Protein AF-A0A4S4KUJ3-F1 (afdb_monomer_lite)

InterPro domains:
  IPR012939 Glycosyl hydrolase family 92 [PF07971] (11-173)
  IPR050883 Peptide-N(4)-(N-acetyl-beta-glucosaminyl)asparagine amidase [PTHR12143] (12-176)

Secondary structure (DSSP, 8-state):
---HHHHTTTTSS--SSEETTEEPPP-SS-THHHHHHHHHHHHGGGTTTTT--HHHHHHHHHHHHHPPPSBTTTT---HHHHHHHSS--SS---TT--B-----HHHHHHHHHHHHHHHHHHHHHTT--HHHHHHHHHHHGGGGGGEEEEEEETTEEEEE-EE-TTS-EE---TTTTSTT-SS----SSSTT--SSS----

Foldseek 3Di:
DPPLCLQCVVQVAQFDDDDDNDFDFDPAFQVVLLVLLVCLQPPVVVCVVVVHDLVSSLSNLVSLLADARLECRRRRDPNQCCVLQLFQAPPDDDPVNRDHQSALRLVNSQSSLVSLVSSLSSCVSVVHDVVSVVVSVVSNCSNVLQWDQPDDDPRHGIDGFHHHPVSDTDDANPCPLHPPDPDDAPQDRDSRHPRSRHHDD

Organism: NCBI:txid98765

Structure (mmCIF, N/CA/C/O backbone):
data_AF-A0A4S4KUJ3-F1
#
_entry.id   AF-A0A4S4KUJ3-F1
#
loop_
_atom_site.group_PDB
_atom_site.id
_atom_site.type_symbol
_atom_site.label_atom_id
_atom_site.label_alt_id
_atom_site.label_comp_id
_atom_site.label_asym_id
_atom_site.label_entity_id
_atom_site.label_seq_id
_atom_site.pdbx_PDB_ins_code
_atom_site.Cartn_x
_atom_site.Cartn_y
_atom_site.Cartn_z
_atom_site.occupancy
_atom_site.B_iso_or_equiv
_atom_site.auth_seq_id
_atom_site.auth_comp_id
_atom_site.auth_asym_id
_atom_site.auth_atom_id
_atom_site.pdbx_PDB_model_num
ATOM 1 N N . MET A 1 1 ? -1.174 -9.120 26.527 1.00 35.84 1 MET A N 1
ATOM 2 C CA . MET A 1 1 ? -2.344 -8.341 26.085 1.00 35.84 1 MET A CA 1
ATOM 3 C C . MET A 1 1 ? -1.765 -7.106 25.421 1.00 35.84 1 MET A C 1
ATOM 5 O O . MET A 1 1 ? -0.964 -6.449 26.072 1.00 35.84 1 MET A O 1
ATOM 9 N N . LEU A 1 2 ? -2.006 -6.912 24.122 1.00 39.50 2 LEU A N 1
ATOM 10 C CA . LEU A 1 2 ? -1.600 -5.696 23.409 1.00 39.50 2 LEU A CA 1
ATOM 11 C C . LEU A 1 2 ? -2.289 -4.524 24.103 1.00 39.50 2 LEU A C 1
ATOM 13 O O . LEU A 1 2 ? -3.516 -4.482 24.135 1.00 39.50 2 LEU A O 1
ATOM 17 N N . ASP A 1 3 ? -1.520 -3.629 24.714 1.00 48.94 3 ASP A N 1
ATOM 18 C CA . ASP A 1 3 ? -2.095 -2.413 25.273 1.00 48.94 3 ASP A CA 1
ATOM 19 C C . ASP A 1 3 ? -2.269 -1.418 24.125 1.00 48.94 3 ASP A C 1
ATOM 21 O O . ASP A 1 3 ? -1.336 -0.723 23.714 1.00 48.94 3 ASP A O 1
ATOM 25 N N . PHE A 1 4 ? -3.478 -1.424 23.564 1.00 52.19 4 PHE A N 1
ATOM 26 C CA . PHE A 1 4 ? -3.890 -0.605 22.425 1.00 52.19 4 PHE A CA 1
ATOM 27 C C . PHE A 1 4 ? -3.552 0.882 22.630 1.00 52.19 4 PHE A C 1
ATOM 29 O O . PHE A 1 4 ? -3.106 1.557 21.699 1.00 52.19 4 PHE A O 1
ATOM 36 N N . ASN A 1 5 ? -3.677 1.360 23.873 1.00 45.88 5 ASN A N 1
ATOM 37 C CA . ASN A 1 5 ? -3.421 2.746 24.256 1.00 45.88 5 ASN A CA 1
ATOM 38 C C . ASN A 1 5 ? -1.926 3.074 24.373 1.00 45.88 5 ASN A C 1
ATOM 40 O O . ASN A 1 5 ? -1.532 4.221 24.163 1.00 45.88 5 ASN A O 1
ATOM 44 N N . ILE A 1 6 ? -1.077 2.087 24.677 1.00 47.25 6 ILE A N 1
ATOM 45 C CA . ILE A 1 6 ? 0.378 2.281 24.764 1.00 47.25 6 ILE A CA 1
ATOM 46 C C . ILE A 1 6 ? 1.037 2.157 23.385 1.00 47.25 6 ILE A C 1
ATOM 48 O O . ILE A 1 6 ? 2.012 2.856 23.111 1.00 47.25 6 ILE A O 1
ATOM 52 N N . GLU A 1 7 ? 0.546 1.284 22.504 1.00 54.03 7 GLU A N 1
ATOM 53 C CA . GLU A 1 7 ? 1.263 0.960 21.263 1.00 54.03 7 GLU A CA 1
ATOM 54 C C . GLU A 1 7 ? 0.914 1.858 20.074 1.00 54.03 7 GLU A C 1
ATOM 56 O O . GLU A 1 7 ? 1.821 2.255 19.344 1.00 54.03 7 GLU A O 1
ATOM 61 N N . ILE A 1 8 ? -0.355 2.240 19.911 1.00 57.47 8 ILE A N 1
ATOM 62 C CA . ILE A 1 8 ? -0.793 3.130 18.821 1.00 57.47 8 ILE A CA 1
ATOM 63 C C . ILE A 1 8 ? -0.698 4.597 19.258 1.00 57.47 8 ILE A C 1
ATOM 65 O O . ILE A 1 8 ? -0.338 5.461 18.463 1.00 57.47 8 ILE A O 1
ATOM 69 N N . GLY A 1 9 ? -0.930 4.884 20.544 1.00 50.56 9 GLY A N 1
ATOM 70 C CA . GLY A 1 9 ? -0.932 6.247 21.084 1.00 50.56 9 GLY A CA 1
ATOM 71 C C . GLY A 1 9 ? 0.427 6.961 21.077 1.00 50.56 9 GLY A C 1
ATOM 72 O O . GLY A 1 9 ? 0.462 8.188 21.063 1.00 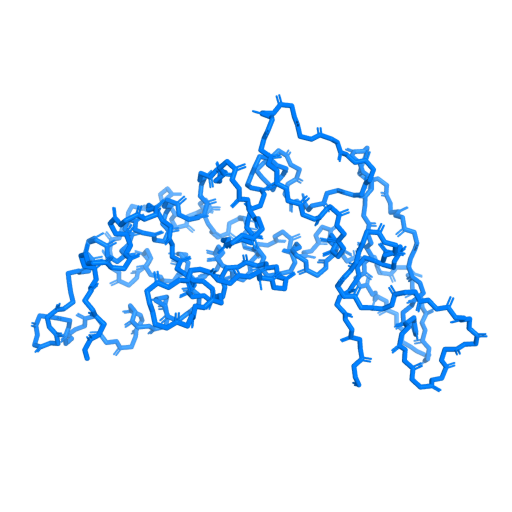50.56 9 GLY A O 1
ATOM 73 N N . ILE A 1 10 ? 1.554 6.233 21.063 1.00 52.56 10 ILE A N 1
ATOM 74 C CA . ILE A 1 10 ? 2.899 6.845 21.092 1.00 52.56 10 ILE A CA 1
ATOM 75 C C . ILE A 1 10 ? 3.357 7.299 19.697 1.00 52.56 10 ILE A C 1
ATOM 77 O O . ILE A 1 10 ? 4.028 8.323 19.578 1.00 52.56 10 ILE A O 1
ATOM 81 N N . THR A 1 11 ? 3.026 6.549 18.645 1.00 61.69 11 THR A N 1
ATOM 82 C CA . THR A 1 11 ? 3.445 6.850 17.264 1.00 61.69 11 THR A CA 1
ATOM 83 C C . THR A 1 11 ? 2.324 7.462 16.429 1.00 61.69 11 THR A C 1
ATOM 85 O O . THR A 1 11 ? 2.617 8.170 15.470 1.00 61.69 11 THR A O 1
ATOM 88 N N . GLY A 1 12 ? 1.060 7.209 16.778 1.00 76.69 12 GLY A N 1
ATOM 89 C CA . GLY A 1 12 ? -0.113 7.536 15.963 1.00 76.69 12 GLY A CA 1
ATOM 90 C C . GLY A 1 12 ? -0.335 6.579 14.786 1.00 76.69 12 GLY A C 1
ATOM 91 O O . GLY A 1 12 ? -1.183 6.848 13.942 1.00 76.69 12 GLY A O 1
ATOM 92 N N . TYR A 1 13 ? 0.429 5.482 14.705 1.00 84.00 13 TYR A N 1
ATOM 93 C CA . TYR A 1 13 ? 0.384 4.517 13.603 1.00 84.00 13 TYR A CA 1
ATOM 94 C C . TYR A 1 13 ? 0.486 3.085 14.119 1.00 84.00 13 TYR A C 1
ATOM 96 O O . TYR A 1 13 ? 1.179 2.820 15.104 1.00 84.00 13 TYR A O 1
ATOM 104 N N . ILE A 1 14 ? -0.147 2.152 13.408 1.00 89.38 14 ILE A N 1
ATOM 105 C CA . ILE A 1 14 ? -0.046 0.721 13.702 1.00 89.38 14 ILE A CA 1
ATOM 106 C C . ILE A 1 14 ? 1.412 0.263 13.502 1.00 89.38 14 ILE A C 1
ATOM 108 O O . ILE A 1 14 ? 1.993 0.541 12.448 1.00 89.38 14 ILE A O 1
ATOM 112 N N . PRO A 1 15 ? 2.020 -0.429 14.484 1.00 85.50 15 PRO A N 1
ATOM 113 C CA . PRO A 1 15 ? 3.391 -0.909 14.367 1.00 85.50 15 PRO A CA 1
ATOM 114 C C . PRO A 1 15 ? 3.525 -2.014 13.309 1.00 85.50 15 PRO A C 1
ATOM 116 O O . PRO A 1 15 ? 2.608 -2.805 13.092 1.00 85.50 15 PRO A O 1
ATOM 119 N N . GLU A 1 16 ? 4.701 -2.090 12.687 1.00 85.00 16 GLU A N 1
ATOM 120 C CA . GLU A 1 16 ? 5.096 -3.177 11.781 1.00 85.00 16 GLU A CA 1
ATOM 121 C C . GLU A 1 16 ? 6.205 -4.005 12.459 1.00 85.00 16 GLU A C 1
ATOM 123 O O . GLU A 1 16 ? 5.910 -4.922 13.223 1.00 85.00 16 GLU A O 1
ATOM 128 N N . CYS A 1 17 ? 7.475 -3.623 12.314 1.00 84.25 17 CYS A N 1
ATOM 129 C CA . CYS A 1 17 ? 8.594 -4.245 13.020 1.00 84.25 17 CYS A CA 1
ATOM 130 C C . CYS A 1 17 ? 8.863 -3.556 14.364 1.00 84.25 17 CYS A C 1
ATOM 132 O O . CYS A 1 17 ? 9.367 -2.429 14.416 1.00 84.25 17 CYS A O 1
ATOM 134 N N . ARG A 1 18 ? 8.608 -4.253 15.478 1.00 81.25 18 ARG A N 1
ATOM 135 C CA . ARG A 1 18 ? 8.905 -3.747 16.826 1.00 81.25 18 ARG A CA 1
ATOM 136 C C . ARG A 1 18 ? 9.555 -4.803 17.709 1.00 81.25 18 ARG A C 1
ATOM 138 O O . ARG A 1 18 ? 9.150 -5.960 17.715 1.00 81.25 18 ARG A O 1
ATOM 145 N N . ALA A 1 19 ? 10.537 -4.380 18.500 1.00 80.06 19 ALA A N 1
ATOM 146 C CA . ALA A 1 19 ? 11.121 -5.194 19.559 1.00 80.06 19 ALA A CA 1
ATOM 147 C C . ALA A 1 19 ? 11.085 -4.409 20.874 1.00 80.06 19 ALA A C 1
ATOM 149 O O . ALA A 1 19 ? 11.653 -3.317 20.983 1.00 80.06 19 ALA A O 1
ATOM 150 N N . ASN A 1 20 ? 10.416 -4.967 21.885 1.00 81.00 20 ASN A N 1
ATOM 151 C CA . ASN A 1 20 ? 10.097 -4.270 23.134 1.00 81.00 20 ASN A CA 1
ATOM 152 C C . ASN A 1 20 ? 9.382 -2.932 22.848 1.00 81.00 20 ASN A C 1
ATOM 154 O O . ASN A 1 20 ? 8.382 -2.886 22.137 1.00 81.00 20 ASN A O 1
ATOM 158 N N . THR A 1 21 ? 9.909 -1.826 23.377 1.00 75.75 21 THR A N 1
ATOM 159 C CA . THR A 1 21 ? 9.363 -0.476 23.201 1.00 75.75 21 THR A CA 1
ATOM 160 C C . THR A 1 21 ? 9.993 0.309 22.046 1.00 75.75 21 THR A C 1
ATOM 162 O O . THR A 1 21 ? 9.762 1.512 21.936 1.00 75.75 21 THR A O 1
ATOM 165 N N . LYS A 1 22 ? 10.801 -0.329 21.185 1.00 80.00 22 LYS A N 1
ATOM 166 C CA . LYS A 1 22 ? 11.531 0.346 20.101 1.00 80.00 22 LYS A CA 1
ATOM 167 C C . LYS A 1 22 ? 11.021 -0.067 18.727 1.00 80.00 22 LYS A C 1
ATOM 169 O O . LYS A 1 22 ? 10.951 -1.259 18.427 1.00 80.00 22 LYS A O 1
ATOM 174 N N . ALA A 1 23 ? 10.713 0.933 17.902 1.00 84.19 23 ALA A N 1
ATOM 175 C CA . ALA A 1 23 ? 10.448 0.732 16.485 1.00 84.19 23 ALA A CA 1
ATOM 176 C C . ALA A 1 23 ? 11.730 0.275 15.777 1.00 84.19 23 ALA A C 1
ATOM 178 O O . ALA A 1 23 ? 12.816 0.804 16.025 1.00 84.19 23 ALA A O 1
ATOM 179 N N . GLY A 1 24 ? 11.597 -0.759 14.955 1.00 86.00 24 GLY A N 1
ATOM 180 C CA . GLY A 1 24 ? 12.638 -1.223 14.058 1.00 86.00 24 GLY A CA 1
ATOM 181 C C . GLY A 1 24 ? 12.466 -0.624 12.670 1.00 86.00 24 GLY A C 1
ATOM 182 O O . GLY A 1 24 ? 11.460 0.002 12.345 1.00 86.00 24 GLY A O 1
ATOM 183 N N . TYR A 1 25 ? 13.462 -0.860 11.827 1.00 88.19 25 TYR A N 1
ATOM 184 C CA . TYR A 1 25 ? 13.320 -0.603 10.408 1.00 88.19 25 TYR A CA 1
ATOM 185 C C . TYR A 1 25 ? 12.424 -1.647 9.760 1.00 88.19 25 TYR A C 1
ATOM 187 O O . TYR A 1 25 ? 12.674 -2.844 9.871 1.00 88.19 25 TYR A O 1
ATOM 195 N N . VAL A 1 26 ? 11.430 -1.161 9.033 1.00 87.06 26 VAL A N 1
ATOM 196 C CA . VAL A 1 26 ? 10.432 -1.988 8.359 1.00 87.06 26 VAL A CA 1
ATOM 197 C C . VAL A 1 26 ? 10.940 -2.442 6.995 1.00 87.06 26 VAL A C 1
ATOM 199 O O . VAL A 1 26 ? 11.749 -1.754 6.345 1.00 87.06 26 VAL A O 1
ATOM 202 N N . GLN A 1 27 ? 10.464 -3.600 6.540 1.00 83.00 27 GLN A N 1
ATOM 203 C CA . GLN A 1 27 ? 10.687 -4.029 5.160 1.00 83.00 27 GLN A CA 1
ATOM 204 C C . GLN A 1 27 ? 9.881 -3.135 4.215 1.00 83.00 27 GLN A C 1
ATOM 206 O O . GLN A 1 27 ? 10.458 -2.547 3.307 1.00 83.00 27 GLN A O 1
ATOM 211 N N . GLY A 1 28 ? 8.620 -2.882 4.524 1.00 83.44 28 GLY A N 1
ATOM 212 C CA . GLY A 1 28 ? 7.765 -1.869 3.918 1.00 83.44 28 GLY A CA 1
ATOM 213 C C . GLY A 1 28 ? 6.362 -2.037 4.484 1.00 83.44 28 GLY A C 1
ATOM 214 O O . GLY A 1 28 ? 6.246 -2.402 5.650 1.00 83.44 28 GLY A O 1
ATOM 215 N N . GLY A 1 29 ? 5.328 -1.749 3.697 1.00 85.25 29 GLY A N 1
ATOM 216 C CA . GLY A 1 29 ? 3.954 -2.062 4.100 1.00 85.25 29 GLY A CA 1
ATOM 217 C C . GLY A 1 29 ? 3.483 -1.390 5.390 1.00 85.25 29 GLY A C 1
ATOM 218 O O . GLY A 1 29 ? 3.997 -0.361 5.804 1.00 85.25 29 GLY A O 1
ATOM 219 N N . SER A 1 30 ? 2.456 -1.972 6.000 1.00 90.38 30 SER A N 1
ATOM 220 C CA . SER A 1 30 ? 2.075 -1.771 7.407 1.00 90.38 30 SER A CA 1
ATOM 221 C C . SER A 1 30 ? 1.266 -2.998 7.821 1.00 90.38 30 SER A C 1
ATOM 223 O O . SER A 1 30 ? 0.046 -2.933 7.986 1.00 90.38 30 SER A O 1
ATOM 225 N N . ASP A 1 31 ? 1.927 -4.151 7.915 1.00 91.38 31 ASP A N 1
ATOM 226 C CA . ASP A 1 31 ? 1.252 -5.455 8.002 1.00 91.38 31 ASP A CA 1
ATOM 227 C C . ASP A 1 31 ? 0.617 -5.766 9.366 1.00 91.38 31 ASP A C 1
ATOM 229 O O . ASP A 1 31 ? -0.051 -6.786 9.531 1.00 91.38 31 ASP A O 1
ATOM 233 N N . GLY A 1 32 ? 0.691 -4.839 10.323 1.00 92.19 32 GLY A N 1
ATOM 234 C CA . GLY A 1 32 ? -0.230 -4.833 11.458 1.00 92.19 32 GLY A CA 1
ATOM 235 C C . GLY A 1 32 ? -1.684 -4.535 11.050 1.00 92.19 32 GLY A C 1
ATOM 236 O O . GLY A 1 32 ? -2.612 -4.964 11.736 1.00 92.19 32 GLY A O 1
ATOM 237 N N . MET A 1 33 ? -1.922 -3.854 9.918 1.00 95.12 33 MET A N 1
ATOM 238 C CA . MET A 1 33 ? -3.279 -3.519 9.458 1.00 95.12 33 MET A CA 1
ATOM 239 C C . MET A 1 33 ? -4.117 -4.768 9.120 1.00 95.12 33 MET A C 1
ATOM 241 O O . MET A 1 33 ? -5.229 -4.870 9.641 1.00 95.12 33 MET A O 1
ATOM 245 N N . PRO A 1 34 ? -3.635 -5.752 8.327 1.00 96.38 34 PRO A N 1
ATOM 246 C CA . PRO A 1 34 ? -4.344 -7.018 8.131 1.00 96.38 34 PRO A CA 1
ATOM 247 C C . PRO A 1 34 ? -4.664 -7.763 9.427 1.00 96.38 34 PRO A C 1
ATOM 249 O O . PRO A 1 34 ? -5.735 -8.354 9.518 1.00 96.38 34 PRO A O 1
ATOM 252 N N . ILE A 1 35 ? -3.795 -7.697 10.441 1.00 95.94 35 ILE A N 1
ATOM 253 C CA . ILE A 1 35 ? -4.038 -8.337 11.742 1.00 95.94 35 ILE A CA 1
ATOM 254 C C . ILE A 1 35 ? -5.218 -7.680 12.467 1.00 95.94 35 ILE A C 1
ATOM 256 O O . ILE A 1 35 ? -6.115 -8.379 12.939 1.00 95.94 35 ILE A O 1
ATOM 260 N N . LEU A 1 36 ? -5.265 -6.345 12.517 1.00 95.31 36 LEU A N 1
ATOM 261 C CA . LEU A 1 36 ? -6.394 -5.631 13.125 1.00 95.31 36 LEU A CA 1
ATOM 262 C C . LEU A 1 36 ? -7.686 -5.786 12.311 1.00 95.31 36 LEU A C 1
ATOM 264 O O . LEU A 1 36 ? -8.762 -5.929 12.890 1.00 95.31 36 LEU A O 1
ATOM 268 N N . GLY A 1 37 ? -7.591 -5.811 10.980 1.00 97.19 37 GLY A N 1
ATOM 269 C CA . GLY A 1 37 ? -8.729 -6.101 10.108 1.00 97.19 37 GLY A CA 1
ATOM 270 C C . GLY A 1 37 ? -9.295 -7.505 10.339 1.00 97.19 37 GLY A C 1
ATOM 271 O O . GLY A 1 37 ? -10.509 -7.668 10.444 1.00 97.19 37 GLY A O 1
ATOM 272 N N . ASP A 1 38 ? -8.430 -8.512 10.481 1.00 98.06 38 ASP A N 1
ATOM 273 C CA . ASP A 1 38 ? -8.834 -9.888 10.785 1.00 98.06 38 ASP A CA 1
ATOM 274 C C . ASP A 1 38 ? -9.462 -10.005 12.180 1.00 98.06 38 ASP A C 1
ATOM 276 O O . ASP A 1 38 ? -10.491 -10.666 12.341 1.00 98.06 38 ASP A O 1
ATOM 280 N N . PHE A 1 39 ? -8.903 -9.300 13.173 1.00 97.75 39 PHE A N 1
ATOM 281 C CA . PHE A 1 39 ? -9.505 -9.191 14.500 1.00 97.75 39 PHE A CA 1
ATOM 282 C C . PHE A 1 39 ? -10.920 -8.614 14.424 1.00 97.75 39 PHE A C 1
ATOM 284 O O . PHE A 1 39 ? -11.840 -9.197 14.992 1.00 97.75 39 PHE A O 1
ATOM 291 N N . ALA A 1 40 ? -11.118 -7.511 13.695 1.00 97.44 40 ALA A N 1
ATOM 292 C CA . ALA A 1 40 ? -12.437 -6.906 13.544 1.00 97.44 40 ALA A CA 1
ATOM 293 C C . ALA A 1 40 ? -13.440 -7.900 12.937 1.00 97.44 40 ALA A C 1
ATOM 295 O O . ALA A 1 40 ? -14.539 -8.051 13.456 1.00 97.44 40 ALA A O 1
ATOM 296 N N . VAL A 1 41 ? -13.051 -8.638 11.894 1.00 98.19 41 VAL A N 1
ATOM 297 C CA . VAL A 1 41 ? -13.937 -9.613 11.235 1.00 98.19 41 VAL A CA 1
ATOM 298 C C . VAL A 1 41 ? -14.293 -10.792 12.144 1.00 98.19 41 VAL A C 1
ATOM 300 O O . VAL A 1 41 ? -15.438 -11.239 12.151 1.00 98.19 41 VAL A O 1
ATOM 303 N N . LYS A 1 42 ? -13.320 -11.333 12.884 1.00 98.00 42 LYS A N 1
ATOM 304 C CA . LYS A 1 42 ? -13.489 -12.599 13.618 1.00 98.00 42 LYS A CA 1
ATOM 305 C C . LYS A 1 42 ? -13.879 -12.429 15.084 1.00 98.00 42 LYS A C 1
ATOM 307 O O . LYS A 1 42 ? -14.527 -13.313 15.634 1.00 98.00 42 LYS A O 1
ATOM 312 N N . TYR A 1 43 ? -13.471 -11.332 15.716 1.00 97.31 43 TYR A N 1
ATOM 313 C CA . TYR A 1 43 ? -13.516 -11.161 17.169 1.00 97.31 43 TYR A CA 1
ATOM 314 C C . TYR A 1 43 ? -14.192 -9.866 17.630 1.00 97.31 43 TYR A C 1
ATOM 316 O O . TYR A 1 43 ? -14.282 -9.662 18.837 1.00 97.31 43 TYR A O 1
ATOM 324 N N . ALA A 1 44 ? -14.730 -9.022 16.737 1.00 96.19 44 ALA A N 1
ATOM 325 C CA . ALA A 1 44 ? -15.444 -7.806 17.153 1.00 96.19 44 ALA A CA 1
ATOM 326 C C . ALA A 1 44 ? -16.575 -8.083 18.161 1.00 96.19 44 ALA A C 1
ATOM 328 O O . ALA A 1 44 ? -16.741 -7.326 19.112 1.00 96.19 44 ALA A O 1
ATOM 329 N N . ALA A 1 45 ? -17.292 -9.204 18.018 1.00 96.69 45 ALA A N 1
ATOM 330 C CA . ALA A 1 45 ? -18.346 -9.612 18.953 1.00 96.69 45 ALA A CA 1
ATOM 331 C C . ALA A 1 45 ? -17.836 -9.938 20.373 1.00 96.69 45 ALA A C 1
ATOM 333 O O . ALA A 1 45 ? -18.619 -9.927 21.316 1.00 96.69 45 ALA A O 1
ATOM 334 N N . HIS A 1 46 ? -16.538 -10.212 20.525 1.00 96.62 46 HIS A N 1
ATOM 335 C CA . HIS A 1 46 ? -15.872 -10.498 21.799 1.00 96.62 46 HIS A CA 1
ATOM 336 C C . HIS A 1 46 ? -14.923 -9.369 22.225 1.00 96.62 46 HIS A C 1
ATOM 338 O O . HIS A 1 46 ? -14.162 -9.526 23.177 1.00 96.62 46 HIS A O 1
ATOM 344 N N . ALA A 1 47 ? -14.919 -8.237 21.517 1.00 93.88 47 ALA A N 1
ATOM 345 C CA . ALA A 1 47 ? -13.927 -7.191 21.725 1.00 93.88 47 ALA A CA 1
ATOM 346 C C . ALA A 1 47 ? -14.005 -6.581 23.134 1.00 93.88 47 ALA A C 1
ATOM 348 O O . ALA A 1 47 ? -12.964 -6.337 23.739 1.00 93.88 47 ALA A O 1
ATOM 349 N N . GLU A 1 48 ? -15.210 -6.428 23.694 1.00 94.12 48 GLU A N 1
ATOM 350 C CA . GLU A 1 48 ? -15.410 -5.955 25.071 1.00 94.12 48 GLU A CA 1
ATOM 351 C C . GLU A 1 48 ? -14.782 -6.908 26.103 1.00 94.12 48 GLU A C 1
ATOM 353 O O . GLU A 1 48 ? -14.017 -6.470 26.960 1.00 94.12 48 GLU A O 1
ATOM 358 N N . GLU A 1 49 ? -15.020 -8.220 25.976 1.00 95.44 49 GLU A N 1
ATOM 359 C CA . GLU A 1 49 ? -14.434 -9.248 26.855 1.00 95.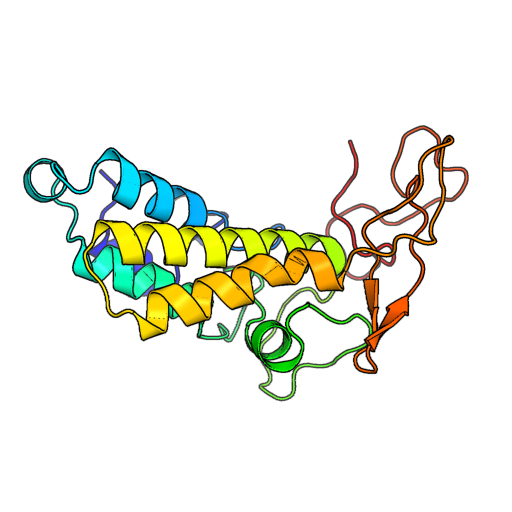44 49 GLU A CA 1
ATOM 360 C C . GLU A 1 49 ? -12.902 -9.293 26.756 1.00 95.44 49 GLU A C 1
ATOM 362 O O . GLU A 1 49 ? -12.207 -9.579 27.733 1.00 95.44 49 GLU A O 1
ATOM 367 N N . LEU A 1 50 ? -12.373 -8.999 25.567 1.00 93.44 50 LEU A N 1
ATOM 368 C CA . LEU A 1 50 ? -10.942 -8.961 25.281 1.00 93.44 50 LEU A CA 1
ATOM 369 C C . LEU A 1 50 ? -10.290 -7.616 25.637 1.00 93.44 50 LEU A C 1
ATOM 371 O O . LEU A 1 50 ? -9.071 -7.491 25.515 1.00 93.44 50 LEU A O 1
ATOM 375 N N . GLY A 1 51 ? -11.071 -6.621 26.074 1.00 92.12 51 GLY A N 1
ATOM 376 C CA . GLY A 1 51 ? -10.581 -5.282 26.398 1.00 92.12 51 GLY A CA 1
ATOM 377 C C . GLY A 1 51 ? -10.078 -4.498 25.182 1.00 92.12 51 GLY A C 1
ATOM 378 O O . GLY A 1 51 ? -9.166 -3.686 25.316 1.00 92.12 51 GLY A O 1
ATOM 379 N N . VAL A 1 52 ? -10.634 -4.756 23.994 1.00 91.62 52 VAL A N 1
ATOM 380 C CA . VAL A 1 52 ? -10.252 -4.099 22.739 1.00 91.62 52 VAL A CA 1
ATOM 381 C C . VAL A 1 52 ? -11.324 -3.081 22.333 1.00 91.62 52 VAL A C 1
ATOM 383 O O . VAL A 1 52 ? -12.392 -3.476 21.863 1.00 91.62 52 VAL A O 1
ATOM 386 N N . PRO A 1 53 ? -11.070 -1.768 22.467 1.00 92.88 53 PRO A N 1
ATOM 387 C CA . PRO A 1 53 ? -11.986 -0.746 21.971 1.00 92.88 53 PRO A CA 1
ATOM 388 C C . PRO A 1 53 ? -12.018 -0.756 20.435 1.00 92.88 53 PRO A C 1
ATOM 390 O O . PRO A 1 53 ? -11.050 -0.398 19.764 1.00 92.88 53 PRO A O 1
ATOM 393 N N . THR A 1 54 ? -13.141 -1.179 19.849 1.00 93.88 54 THR A N 1
ATOM 394 C CA . THR A 1 54 ? -13.277 -1.339 18.389 1.00 93.88 54 THR A CA 1
ATOM 395 C C . THR A 1 54 ? -13.236 -0.021 17.622 1.00 93.88 54 THR A C 1
ATOM 397 O O . THR A 1 54 ? -12.837 -0.006 16.458 1.00 93.88 54 THR A O 1
ATOM 400 N N . ASP A 1 55 ? -13.635 1.083 18.256 1.00 93.38 55 ASP A N 1
ATOM 401 C CA . ASP A 1 55 ? -13.555 2.413 17.650 1.00 93.38 55 ASP A CA 1
ATOM 402 C C . ASP A 1 55 ? -12.107 2.886 17.524 1.00 93.38 55 ASP A C 1
ATOM 404 O O . ASP A 1 55 ? -11.716 3.330 16.446 1.00 93.38 55 ASP A O 1
ATOM 408 N N . ASP A 1 56 ? -11.288 2.685 18.558 1.00 92.69 56 ASP A N 1
ATOM 409 C CA . ASP A 1 56 ? -9.858 3.006 18.514 1.00 92.69 56 ASP A CA 1
ATOM 410 C C . ASP A 1 56 ? -9.122 2.100 17.520 1.00 92.69 56 ASP A C 1
ATOM 412 O O . ASP A 1 56 ? -8.272 2.563 16.759 1.00 92.69 56 ASP A O 1
ATOM 416 N N . LEU A 1 57 ? -9.492 0.813 17.460 1.00 93.81 57 LEU A N 1
ATOM 417 C CA . LEU A 1 57 ? -8.996 -0.119 16.444 1.00 93.81 57 LEU A CA 1
ATOM 418 C C . LEU A 1 57 ? -9.276 0.385 15.033 1.00 93.81 57 LEU A C 1
ATOM 420 O O . LEU A 1 57 ? -8.377 0.397 14.186 1.00 93.81 57 LEU A O 1
ATOM 424 N N . TYR A 1 58 ? -10.514 0.799 14.770 1.00 96.06 58 TYR A N 1
ATOM 425 C CA . TYR A 1 58 ? -10.888 1.299 13.456 1.00 96.06 58 TYR A CA 1
ATOM 426 C C . TYR A 1 58 ? -10.189 2.621 13.129 1.00 96.06 58 TYR A C 1
ATOM 428 O O . TYR A 1 58 ? -9.675 2.786 12.022 1.00 96.06 58 TYR A O 1
ATOM 436 N N . GLN A 1 59 ? -10.111 3.537 14.094 1.00 94.94 59 GLN A N 1
ATOM 437 C CA . GLN A 1 59 ? -9.427 4.812 13.920 1.00 94.94 59 GLN A CA 1
ATOM 438 C C . GLN A 1 59 ? -7.940 4.606 13.602 1.00 94.94 59 GLN A C 1
ATOM 440 O O . GLN A 1 59 ? -7.426 5.206 12.662 1.00 94.94 59 GLN A O 1
ATOM 445 N N . ALA A 1 60 ? -7.272 3.671 14.280 1.00 93.56 60 ALA A N 1
ATOM 446 C CA . ALA A 1 60 ? -5.879 3.339 14.002 1.00 93.56 60 ALA A CA 1
ATOM 447 C C . ALA A 1 60 ? -5.653 2.805 12.577 1.00 93.56 60 ALA A C 1
ATOM 449 O O . ALA A 1 60 ? -4.649 3.135 11.934 1.00 93.56 60 ALA A O 1
ATOM 450 N N . LEU A 1 61 ? -6.584 1.986 12.071 1.00 95.88 61 LEU A N 1
ATOM 451 C CA . LEU A 1 61 ? -6.568 1.514 10.684 1.00 95.88 61 LEU A CA 1
ATOM 452 C C . LEU A 1 61 ? -6.688 2.688 9.707 1.00 95.88 61 LEU A C 1
ATOM 454 O O . LEU A 1 61 ? -5.892 2.787 8.772 1.00 95.88 61 LEU A O 1
ATOM 458 N N . VAL A 1 62 ? -7.647 3.586 9.941 1.00 96.19 62 VAL A N 1
ATOM 459 C CA . VAL A 1 62 ? -7.886 4.777 9.113 1.00 96.19 62 VAL A CA 1
ATOM 460 C C . VAL A 1 62 ? -6.678 5.713 9.111 1.00 96.19 62 VAL A C 1
ATOM 462 O O . VAL A 1 62 ? -6.230 6.126 8.038 1.00 96.19 62 VAL A O 1
ATOM 465 N N . ASP A 1 63 ? -6.111 6.005 10.280 1.00 93.81 63 ASP A N 1
ATOM 466 C CA . ASP A 1 63 ? -4.961 6.900 10.415 1.00 93.81 63 ASP A CA 1
ATOM 467 C C . ASP A 1 63 ? -3.730 6.333 9.712 1.00 93.81 63 ASP A C 1
ATOM 469 O O . ASP A 1 63 ? -3.071 7.038 8.943 1.00 93.81 63 ASP A O 1
ATOM 473 N N . THR A 1 64 ? -3.476 5.032 9.877 1.00 93.75 64 THR A N 1
ATOM 474 C CA . THR A 1 64 ? -2.367 4.347 9.199 1.00 93.75 64 THR A CA 1
ATOM 475 C C . THR A 1 64 ? -2.573 4.285 7.684 1.00 93.75 64 THR A C 1
ATOM 477 O O . THR A 1 64 ? -1.612 4.392 6.921 1.00 93.75 64 THR A O 1
ATOM 480 N N . ALA A 1 65 ? -3.816 4.169 7.212 1.00 95.56 65 ALA A N 1
ATOM 481 C CA . ALA A 1 65 ? -4.135 4.168 5.787 1.00 95.56 65 ALA A CA 1
ATOM 482 C C . ALA A 1 65 ? -4.101 5.568 5.148 1.00 95.56 65 ALA A C 1
ATOM 484 O O . ALA A 1 65 ? -3.962 5.679 3.927 1.00 95.56 65 ALA A O 1
ATOM 485 N N . THR A 1 66 ? -4.269 6.637 5.923 1.00 94.50 66 THR A N 1
ATOM 486 C CA . THR A 1 66 ? -4.516 7.984 5.379 1.00 94.50 66 THR A CA 1
ATOM 487 C C . THR A 1 66 ? -3.328 8.915 5.550 1.00 94.50 66 THR A C 1
ATOM 489 O O . THR A 1 66 ? -2.982 9.648 4.623 1.00 94.50 66 THR A O 1
ATOM 492 N N . ASN A 1 67 ? -2.672 8.875 6.705 1.00 92.88 67 ASN A N 1
ATOM 493 C CA . ASN A 1 67 ? -1.651 9.849 7.061 1.00 92.88 67 ASN A CA 1
ATOM 494 C C . ASN A 1 67 ? -0.265 9.351 6.650 1.00 92.88 67 ASN A C 1
ATOM 496 O O . ASN A 1 67 ? 0.064 8.182 6.840 1.00 92.88 67 ASN A O 1
ATOM 500 N N . THR A 1 68 ? 0.566 10.219 6.076 1.00 91.75 68 THR A N 1
ATOM 501 C CA . THR A 1 68 ? 1.975 9.883 5.831 1.00 91.75 68 THR A CA 1
ATOM 502 C C . THR A 1 68 ? 2.782 10.195 7.090 1.00 91.75 68 THR A C 1
ATOM 504 O O . THR A 1 68 ? 2.868 11.370 7.459 1.00 91.75 68 THR A O 1
ATOM 507 N N . PRO A 1 69 ? 3.408 9.203 7.745 1.00 90.06 69 PRO A N 1
ATOM 508 C CA . PRO A 1 69 ? 4.297 9.468 8.862 1.00 90.06 69 PRO A CA 1
ATOM 509 C C . PRO A 1 69 ? 5.533 10.252 8.389 1.00 90.06 69 PRO A C 1
ATOM 511 O O . PRO A 1 69 ? 6.064 9.967 7.311 1.00 90.06 69 PRO A O 1
ATOM 514 N N . PRO A 1 70 ? 6.056 11.193 9.203 1.00 90.75 70 PRO A N 1
ATOM 515 C CA . PRO A 1 70 ? 7.283 11.925 8.877 1.00 90.75 70 PRO A CA 1
ATOM 516 C C . PRO A 1 70 ? 8.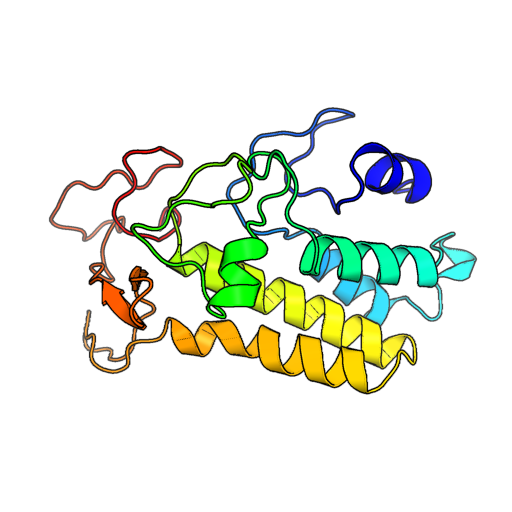483 11.006 8.630 1.00 90.75 70 PRO A C 1
ATOM 518 O O . PRO A 1 70 ? 9.348 11.319 7.816 1.00 90.75 70 PRO A O 1
ATOM 521 N N . ASN A 1 71 ? 8.519 9.864 9.322 1.00 91.00 71 ASN A N 1
ATOM 522 C CA . ASN A 1 71 ? 9.506 8.815 9.136 1.00 91.00 71 ASN A CA 1
ATOM 523 C C . ASN A 1 71 ? 8.807 7.484 8.831 1.00 91.00 71 ASN A C 1
ATOM 525 O O . ASN A 1 71 ? 8.435 6.737 9.735 1.00 91.00 71 ASN A O 1
ATOM 529 N N . TRP A 1 72 ? 8.646 7.162 7.552 1.00 91.31 72 TRP A N 1
ATOM 530 C CA . TRP A 1 72 ? 8.070 5.884 7.144 1.00 91.31 72 TRP A CA 1
ATOM 531 C C . TRP A 1 72 ? 9.105 4.746 7.098 1.00 91.31 72 TRP A C 1
ATOM 533 O O . TRP A 1 72 ? 8.732 3.626 6.758 1.00 91.31 72 TRP A O 1
ATOM 543 N N . TYR A 1 73 ? 10.364 4.958 7.523 1.00 89.94 73 TYR A N 1
ATOM 544 C CA . TYR A 1 73 ? 11.302 3.849 7.789 1.00 89.94 73 TYR A CA 1
ATOM 545 C C . TYR A 1 73 ? 10.831 2.907 8.907 1.00 89.94 73 TYR A C 1
ATOM 547 O O . TYR A 1 73 ? 11.294 1.769 8.956 1.00 89.94 73 TYR A O 1
ATOM 555 N N . GLU A 1 74 ? 9.966 3.385 9.802 1.00 87.88 74 GLU A N 1
ATOM 556 C CA . GLU A 1 74 ? 9.553 2.688 11.032 1.00 87.88 74 GLU A CA 1
ATOM 557 C C . GLU A 1 74 ? 8.077 2.257 11.023 1.00 87.88 74 GLU A C 1
ATOM 559 O O . GLU A 1 74 ? 7.638 1.509 11.890 1.00 87.88 74 GLU A O 1
ATOM 564 N N . VAL A 1 75 ? 7.316 2.722 10.030 1.00 86.56 75 VAL A N 1
ATOM 565 C CA . VAL A 1 75 ? 5.867 2.476 9.897 1.00 86.56 75 VAL A CA 1
ATOM 566 C C . VAL A 1 75 ? 5.517 1.875 8.530 1.00 86.56 75 VAL A C 1
ATOM 568 O O . VAL A 1 75 ? 4.528 1.164 8.395 1.00 86.56 75 VAL A O 1
ATOM 571 N N . GLY A 1 76 ? 6.342 2.154 7.515 1.00 86.69 76 GLY A N 1
ATOM 572 C CA . GLY A 1 76 ? 6.347 1.471 6.221 1.00 86.69 76 GLY A CA 1
ATOM 573 C C . GLY A 1 76 ? 5.433 2.055 5.145 1.00 86.69 76 GLY A C 1
ATOM 574 O O . GLY A 1 76 ? 5.526 1.632 3.987 1.00 86.69 76 GLY A O 1
ATOM 575 N N . ARG A 1 77 ? 4.631 3.085 5.461 1.00 91.88 77 ARG A N 1
ATOM 576 C CA . ARG A 1 77 ? 3.687 3.707 4.516 1.00 91.88 77 ARG A CA 1
ATOM 577 C C . ARG A 1 77 ? 4.041 5.106 4.031 1.00 91.88 77 ARG A C 1
ATOM 579 O O . ARG A 1 77 ? 4.134 6.041 4.810 1.00 91.88 77 ARG A O 1
ATOM 586 N N . GLN A 1 78 ? 4.129 5.267 2.711 1.00 94.25 78 GLN A N 1
ATOM 587 C CA . GLN A 1 78 ? 4.258 6.553 2.021 1.00 94.25 78 GLN A CA 1
ATOM 588 C C . GLN A 1 78 ? 2.908 6.970 1.406 1.00 94.25 78 GLN A C 1
ATOM 590 O O . GLN A 1 78 ? 2.713 6.927 0.186 1.00 94.25 78 GLN A O 1
ATOM 595 N N . ASN A 1 79 ? 1.941 7.329 2.255 1.00 94.75 79 ASN A N 1
ATOM 596 C CA . ASN A 1 79 ? 0.551 7.536 1.831 1.00 94.75 79 ASN A CA 1
ATOM 597 C C . ASN A 1 79 ? 0.365 8.725 0.867 1.00 94.75 79 ASN A C 1
ATOM 599 O O . ASN A 1 79 ? -0.550 8.693 0.048 1.00 94.75 79 ASN A O 1
ATOM 603 N N . THR A 1 80 ? 1.265 9.715 0.866 1.00 95.25 80 THR A N 1
ATOM 604 C CA . THR A 1 80 ? 1.239 10.861 -0.061 1.00 95.25 80 THR A CA 1
ATOM 605 C C . THR A 1 80 ? 1.277 10.377 -1.511 1.00 95.25 80 THR A C 1
ATOM 607 O O . THR A 1 80 ? 0.437 10.767 -2.320 1.00 95.25 80 THR A O 1
ATOM 610 N N . ALA A 1 81 ? 2.211 9.473 -1.829 1.00 95.75 81 ALA A N 1
ATOM 611 C CA . ALA A 1 81 ? 2.293 8.839 -3.141 1.00 95.75 81 ALA A CA 1
ATOM 612 C C . ALA A 1 81 ? 1.084 7.933 -3.401 1.00 95.75 81 ALA A C 1
ATOM 614 O O . ALA A 1 81 ? 0.442 8.029 -4.446 1.00 95.75 81 ALA A O 1
ATOM 615 N N . TRP A 1 82 ? 0.753 7.073 -2.437 1.00 96.94 82 TRP A N 1
ATOM 616 C CA . TRP A 1 82 ? -0.328 6.103 -2.588 1.00 96.94 82 TRP A CA 1
ATOM 617 C C . TRP A 1 82 ? -1.672 6.758 -2.915 1.00 96.94 82 TRP A C 1
ATOM 619 O O . TRP A 1 82 ? -2.352 6.330 -3.840 1.00 96.94 82 TRP A O 1
ATOM 629 N N . ILE A 1 83 ? -2.038 7.824 -2.207 1.00 96.44 83 ILE A N 1
ATOM 630 C CA . ILE A 1 83 ? -3.297 8.545 -2.419 1.00 96.44 83 ILE A CA 1
ATOM 631 C C . ILE A 1 83 ? -3.267 9.306 -3.750 1.00 96.44 83 ILE A C 1
ATOM 633 O O . ILE A 1 83 ? -4.267 9.332 -4.463 1.00 96.44 83 ILE A O 1
ATOM 637 N N . MET A 1 84 ? -2.120 9.886 -4.117 1.00 96.31 84 MET A N 1
ATOM 638 C CA . MET A 1 84 ? -1.977 10.662 -5.352 1.00 96.31 84 MET A CA 1
ATOM 639 C C . MET A 1 84 ? -2.056 9.795 -6.616 1.00 96.31 84 MET A C 1
ATOM 641 O O . MET A 1 84 ? -2.710 10.176 -7.585 1.00 96.31 84 MET A O 1
ATOM 645 N N . PHE A 1 85 ? -1.404 8.630 -6.621 1.00 97.56 85 PHE A N 1
ATOM 646 C CA . PHE A 1 85 ? -1.259 7.801 -7.824 1.00 97.56 85 PHE A CA 1
ATOM 647 C C . PHE A 1 85 ? -2.119 6.522 -7.785 1.00 97.56 85 PHE A C 1
ATOM 649 O O . PHE A 1 85 ? -2.493 5.962 -8.825 1.00 97.56 85 PHE A O 1
ATOM 656 N N . GLY A 1 86 ? -2.483 6.049 -6.591 1.00 97.50 86 GLY A N 1
ATOM 657 C CA . GLY A 1 86 ? -3.063 4.724 -6.330 1.00 97.50 86 GLY A CA 1
ATOM 658 C C . GLY A 1 86 ? -2.068 3.569 -6.471 1.00 97.50 86 GLY A C 1
ATOM 659 O O . GLY A 1 86 ? -2.487 2.425 -6.603 1.00 97.50 86 GLY A O 1
ATOM 660 N N . TYR A 1 87 ? -0.779 3.889 -6.535 1.00 97.44 87 TYR A N 1
ATOM 661 C CA . TYR A 1 87 ? 0.372 2.991 -6.491 1.00 97.44 87 TYR A CA 1
ATOM 662 C C . TYR A 1 87 ? 1.573 3.790 -5.980 1.00 97.44 87 TYR A C 1
ATOM 664 O O . TYR A 1 87 ? 1.510 5.015 -5.876 1.00 97.44 87 TYR A O 1
ATOM 672 N N . ILE A 1 88 ? 2.664 3.112 -5.649 1.00 96.94 88 ILE A N 1
ATOM 673 C CA . ILE A 1 88 ? 3.930 3.759 -5.314 1.00 96.94 88 ILE A CA 1
ATOM 674 C C . ILE A 1 88 ? 4.748 3.886 -6.596 1.00 96.94 88 ILE A C 1
ATOM 676 O O . ILE A 1 88 ? 5.093 2.866 -7.196 1.00 96.94 88 ILE A O 1
ATOM 680 N N . PRO A 1 89 ? 5.015 5.110 -7.076 1.00 96.62 89 PRO A N 1
ATOM 681 C CA . PRO A 1 89 ? 5.806 5.303 -8.274 1.00 96.62 89 PRO A CA 1
ATOM 682 C C . PRO A 1 89 ? 7.304 5.187 -7.975 1.00 96.62 89 PRO A C 1
ATOM 684 O O . PRO A 1 89 ? 7.785 5.623 -6.929 1.00 96.62 89 PRO A O 1
ATOM 687 N N . THR A 1 90 ? 8.052 4.670 -8.944 1.00 95.00 90 THR A N 1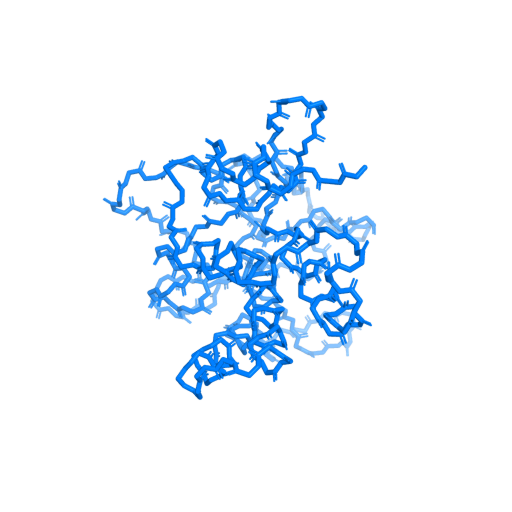
ATOM 688 C CA . THR A 1 90 ? 9.509 4.797 -8.991 1.00 95.00 90 THR A CA 1
ATOM 689 C C . THR A 1 90 ? 9.909 6.169 -9.535 1.00 95.00 90 THR A C 1
ATOM 691 O O . THR A 1 90 ? 9.135 6.799 -10.255 1.00 95.00 90 THR A O 1
ATOM 694 N N . ALA A 1 91 ? 11.115 6.641 -9.212 1.00 93.19 91 ALA A N 1
ATOM 695 C CA . ALA A 1 91 ? 11.627 7.957 -9.618 1.00 93.19 91 ALA A CA 1
ATOM 696 C C . ALA A 1 91 ? 10.720 9.143 -9.214 1.00 93.19 91 ALA A C 1
ATOM 698 O O . ALA A 1 91 ? 10.555 10.110 -9.961 1.00 93.19 91 ALA A O 1
ATOM 699 N N . TRP A 1 92 ? 10.137 9.074 -8.015 1.00 93.75 92 TRP A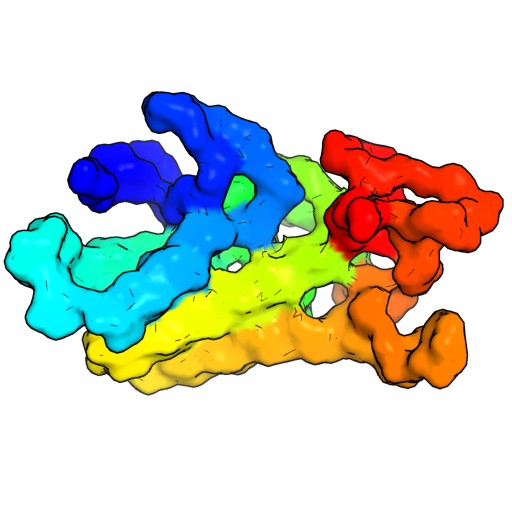 N 1
ATOM 700 C CA . TRP A 1 92 ? 9.342 10.147 -7.422 1.00 93.75 92 TRP A CA 1
ATOM 701 C C . TRP A 1 92 ? 9.943 10.619 -6.100 1.00 93.75 92 TRP A C 1
ATOM 703 O O . TRP A 1 92 ? 10.465 9.817 -5.326 1.00 93.75 92 TRP A O 1
ATOM 713 N N . VAL A 1 93 ? 9.838 11.920 -5.834 1.00 90.62 93 VAL A N 1
ATOM 714 C CA . VAL A 1 93 ? 10.314 12.551 -4.599 1.00 90.62 93 VAL A CA 1
ATOM 715 C C . VAL A 1 93 ? 9.121 13.135 -3.861 1.00 90.62 93 VAL A C 1
ATOM 717 O O . VAL A 1 93 ? 8.330 13.874 -4.446 1.00 90.62 93 VAL A O 1
ATOM 720 N N . ASP A 1 94 ? 9.012 12.805 -2.577 1.00 89.06 94 ASP A N 1
ATOM 721 C CA . ASP A 1 94 ? 7.916 13.267 -1.735 1.00 89.06 94 ASP A CA 1
ATOM 722 C C . ASP A 1 94 ? 8.047 14.766 -1.426 1.00 89.06 94 ASP A C 1
ATOM 724 O O . ASP A 1 94 ? 9.031 15.172 -0.799 1.00 89.06 94 ASP A O 1
ATOM 728 N N . PRO A 1 95 ? 7.076 15.610 -1.825 1.00 90.50 95 PRO A N 1
ATOM 729 C CA . PRO A 1 95 ? 7.138 17.042 -1.563 1.00 90.50 95 PRO A CA 1
ATOM 730 C C . PRO A 1 95 ? 6.868 17.396 -0.093 1.00 90.50 95 PRO A C 1
ATOM 732 O O . PRO A 1 95 ? 7.104 18.536 0.299 1.00 90.50 95 PRO A O 1
ATOM 735 N N . SER A 1 96 ? 6.375 16.458 0.727 1.00 87.12 96 SER A N 1
ATOM 736 C CA . SER A 1 96 ? 6.071 16.702 2.146 1.00 87.12 96 SER A CA 1
ATOM 737 C C . SER A 1 96 ? 7.308 16.746 3.051 1.00 87.12 96 SER A C 1
ATOM 739 O O . SER A 1 96 ? 7.215 17.199 4.189 1.00 87.12 96 SER A O 1
ATOM 741 N N . GLY A 1 97 ? 8.459 16.263 2.570 1.00 86.44 97 GLY A N 1
ATOM 742 C CA . GLY A 1 97 ? 9.664 16.081 3.385 1.00 86.44 97 GLY A CA 1
ATOM 743 C C . GLY A 1 97 ? 9.657 14.817 4.255 1.00 86.44 97 GLY A C 1
ATOM 744 O O . GLY A 1 97 ? 10.600 14.605 5.018 1.00 86.44 97 GLY A O 1
ATOM 745 N N . ALA A 1 98 ? 8.636 13.958 4.139 1.00 91.88 98 ALA A N 1
ATOM 746 C CA . ALA A 1 98 ? 8.625 12.651 4.789 1.00 91.88 98 ALA A CA 1
ATOM 747 C C . ALA A 1 98 ? 9.788 11.773 4.296 1.00 91.88 98 ALA A C 1
ATOM 749 O O . ALA A 1 98 ? 10.090 11.711 3.103 1.00 91.88 98 ALA A O 1
ATOM 750 N N . THR A 1 99 ? 10.436 11.071 5.222 1.00 91.75 99 THR A N 1
ATOM 751 C CA . THR A 1 99 ? 11.664 10.315 4.959 1.00 91.75 99 THR A CA 1
ATOM 752 C C . THR A 1 99 ? 11.420 8.808 5.055 1.00 91.75 99 THR A C 1
ATOM 754 O O . THR A 1 99 ? 10.745 8.331 5.964 1.00 91.75 99 THR A O 1
ATOM 757 N N . GLY A 1 100 ? 12.009 8.051 4.130 1.00 90.88 100 GLY A N 1
ATOM 758 C CA . GLY A 1 100 ? 12.033 6.589 4.136 1.00 90.88 100 GLY A CA 1
ATOM 759 C C . GLY A 1 100 ? 12.916 6.026 3.028 1.00 90.88 100 GLY A C 1
ATOM 760 O O . GLY A 1 100 ? 13.687 6.774 2.425 1.00 90.88 100 GLY A O 1
ATOM 761 N N . LEU A 1 101 ? 12.819 4.718 2.771 1.00 90.19 101 LEU A N 1
ATOM 762 C CA . LEU A 1 101 ? 13.604 4.020 1.746 1.00 90.19 101 LEU A CA 1
ATOM 763 C C . LEU A 1 101 ? 12.824 3.880 0.425 1.00 90.19 101 LEU A C 1
ATOM 765 O O . LEU A 1 101 ? 11.978 2.984 0.338 1.00 90.19 101 LEU A O 1
ATOM 769 N N . PRO A 1 102 ? 13.058 4.723 -0.602 1.00 89.44 102 PRO A N 1
ATOM 770 C CA . PRO A 1 102 ? 12.246 4.773 -1.822 1.00 89.44 102 PRO A CA 1
ATOM 771 C C . PRO A 1 102 ? 12.596 3.644 -2.803 1.00 89.44 102 PRO A C 1
ATOM 773 O O . PRO A 1 102 ? 12.986 3.890 -3.936 1.00 89.44 102 PRO A O 1
ATOM 776 N N . THR A 1 103 ? 12.456 2.397 -2.363 1.00 91.06 103 THR A N 1
ATOM 777 C CA . THR A 1 103 ? 12.672 1.188 -3.169 1.00 91.06 103 THR A CA 1
ATOM 778 C C . THR A 1 103 ? 11.472 0.259 -3.047 1.00 91.06 103 THR A C 1
ATOM 780 O O . THR A 1 103 ? 10.554 0.530 -2.269 1.00 91.06 103 THR A O 1
ATOM 783 N N . ARG A 1 104 ? 11.449 -0.848 -3.793 1.00 92.81 104 ARG A N 1
ATOM 784 C CA . ARG A 1 104 ? 10.444 -1.914 -3.612 1.00 92.81 104 ARG A CA 1
ATOM 785 C C . ARG A 1 104 ? 9.011 -1.430 -3.862 1.00 92.81 104 ARG A C 1
ATOM 787 O O . ARG A 1 104 ? 8.068 -1.794 -3.170 1.00 92.81 104 ARG A O 1
ATOM 794 N N . GLU A 1 105 ? 8.868 -0.521 -4.818 1.00 94.06 105 GLU A N 1
ATOM 795 C CA . GLU A 1 105 ? 7.656 0.247 -5.082 1.00 94.06 105 GLU A CA 1
ATOM 796 C C . GLU A 1 105 ? 6.481 -0.634 -5.519 1.00 94.06 105 GLU A C 1
ATOM 798 O O . GLU A 1 105 ? 5.349 -0.418 -5.079 1.00 94.06 105 GLU A O 1
ATOM 803 N N . ALA A 1 106 ? 6.742 -1.655 -6.341 1.00 94.94 106 ALA A N 1
ATOM 804 C CA . ALA A 1 106 ? 5.705 -2.583 -6.770 1.00 94.94 106 ALA A CA 1
ATOM 805 C C . ALA A 1 106 ? 5.216 -3.416 -5.579 1.00 94.94 106 ALA A C 1
ATOM 807 O O . ALA A 1 106 ? 4.015 -3.434 -5.317 1.00 94.94 106 ALA A O 1
ATOM 808 N N . SER A 1 107 ? 6.122 -4.002 -4.787 1.00 94.69 107 SER A N 1
ATOM 809 C CA . SER A 1 107 ? 5.731 -4.752 -3.586 1.00 94.69 107 SER A CA 1
ATOM 810 C C . SER A 1 107 ? 5.002 -3.892 -2.549 1.00 94.69 107 SER A C 1
ATOM 812 O O . SER A 1 107 ? 3.940 -4.293 -2.078 1.00 94.69 107 SER A O 1
ATOM 814 N N . ARG A 1 108 ? 5.488 -2.676 -2.259 1.00 94.81 108 ARG A N 1
ATOM 815 C CA . ARG A 1 108 ? 4.790 -1.735 -1.363 1.00 94.81 108 ARG A CA 1
ATOM 816 C C . ARG A 1 108 ? 3.385 -1.408 -1.869 1.00 94.81 108 ARG A C 1
ATOM 818 O O . ARG A 1 108 ? 2.459 -1.331 -1.075 1.00 94.81 108 ARG A O 1
ATOM 825 N N . SER A 1 109 ? 3.191 -1.269 -3.182 1.00 96.88 109 SER A N 1
ATOM 826 C CA . SER A 1 109 ? 1.855 -1.044 -3.758 1.00 96.88 109 SER A CA 1
ATOM 827 C C . SER A 1 109 ? 0.892 -2.206 -3.478 1.00 96.88 109 SER A C 1
ATOM 829 O O . SER A 1 109 ? -0.285 -1.970 -3.207 1.00 96.88 109 SER A O 1
ATOM 831 N N . LEU A 1 110 ? 1.382 -3.451 -3.520 1.00 96.75 110 LEU A N 1
ATOM 832 C CA . LEU A 1 110 ? 0.587 -4.644 -3.205 1.00 96.75 110 LEU A CA 1
ATOM 833 C C . LEU A 1 110 ? 0.214 -4.695 -1.716 1.00 96.75 110 LEU A C 1
ATOM 835 O O . LEU A 1 110 ? -0.954 -4.890 -1.381 1.00 96.75 110 LEU A O 1
ATOM 839 N N . GLU A 1 111 ? 1.172 -4.452 -0.821 1.00 96.25 111 GLU A N 1
ATOM 840 C CA . GLU A 1 111 ? 0.917 -4.392 0.627 1.00 96.25 111 GLU A CA 1
ATOM 841 C C . GLU A 1 111 ? -0.028 -3.245 0.990 1.00 96.25 111 GLU A C 1
ATOM 843 O O . GLU A 1 111 ? -0.881 -3.368 1.871 1.00 96.25 111 GLU A O 1
ATOM 848 N N . TYR A 1 112 ? 0.066 -2.118 0.284 1.00 97.31 112 TYR A N 1
ATOM 849 C CA . TYR A 1 112 ? -0.782 -0.971 0.569 1.00 97.31 112 TYR A CA 1
ATOM 850 C C . TYR A 1 112 ? -2.235 -1.238 0.188 1.00 97.31 112 TYR A C 1
ATOM 852 O O . TYR A 1 112 ? -3.132 -0.890 0.964 1.00 97.31 112 TYR A O 1
ATOM 860 N N . ALA A 1 113 ? -2.444 -1.923 -0.939 1.00 98.00 113 ALA A N 1
ATOM 861 C CA . ALA A 1 113 ? -3.739 -2.443 -1.350 1.00 98.00 113 ALA A CA 1
ATOM 862 C C . ALA A 1 113 ? -4.313 -3.439 -0.326 1.00 98.00 113 ALA A C 1
ATOM 864 O O . ALA A 1 113 ? -5.492 -3.343 0.018 1.00 98.00 113 ALA A O 1
ATOM 865 N N . LEU A 1 114 ? -3.490 -4.347 0.212 1.00 97.69 114 LEU A N 1
ATOM 866 C CA . LEU A 1 114 ? -3.910 -5.284 1.259 1.00 97.69 114 LEU A CA 1
ATOM 867 C C . LEU A 1 114 ? -4.291 -4.566 2.565 1.00 97.69 114 LEU A C 1
ATOM 869 O O . LEU A 1 114 ? -5.314 -4.887 3.169 1.00 97.69 114 LEU A O 1
ATOM 873 N N . GLY A 1 115 ? -3.518 -3.561 2.984 1.00 97.56 115 GLY A N 1
ATOM 874 C CA . GLY A 1 115 ? -3.854 -2.742 4.152 1.00 97.56 115 GLY A CA 1
ATOM 875 C C . GLY A 1 115 ? -5.196 -2.020 3.990 1.00 97.56 115 GLY A C 1
ATOM 876 O O . GLY A 1 115 ? -6.022 -2.038 4.900 1.00 97.56 115 GLY A O 1
ATOM 877 N N . ASP A 1 116 ? -5.471 -1.465 2.808 1.00 98.50 116 ASP A N 1
ATOM 878 C CA . ASP A 1 116 ? -6.764 -0.830 2.529 1.00 98.50 116 ASP A CA 1
ATOM 879 C C . ASP A 1 116 ? -7.905 -1.859 2.472 1.00 98.50 116 ASP A C 1
ATOM 881 O O . ASP A 1 116 ? -9.010 -1.590 2.944 1.00 98.50 116 ASP A O 1
ATOM 885 N N . PHE A 1 117 ? -7.648 -3.077 1.982 1.00 98.56 117 PHE A N 1
ATOM 886 C CA . PHE A 1 117 ? -8.613 -4.174 2.080 1.00 98.56 117 PHE A CA 1
ATOM 887 C C . PHE A 1 117 ? -8.950 -4.504 3.541 1.00 98.56 117 PHE A C 1
ATOM 889 O O . PHE A 1 117 ? -10.120 -4.708 3.866 1.00 98.56 117 PHE A O 1
ATOM 896 N N . ALA A 1 118 ? -7.959 -4.513 4.435 1.00 98.38 118 ALA A N 1
ATOM 897 C CA . ALA A 1 118 ? -8.174 -4.748 5.860 1.00 98.38 118 ALA A CA 1
ATOM 898 C C . ALA A 1 118 ? -9.056 -3.660 6.495 1.00 98.38 118 ALA A C 1
ATOM 900 O O . ALA A 1 118 ? -10.027 -3.983 7.183 1.00 98.38 118 ALA A O 1
ATOM 901 N N . VAL A 1 119 ? -8.789 -2.383 6.188 1.00 98.50 119 VAL A N 1
ATOM 902 C CA . VAL A 1 119 ? -9.616 -1.251 6.648 1.00 98.50 119 VAL A CA 1
ATOM 903 C C . VAL A 1 119 ? -11.049 -1.410 6.147 1.00 98.50 119 VAL A C 1
ATOM 905 O O . VAL A 1 119 ? -12.001 -1.271 6.913 1.00 98.50 119 VAL A O 1
ATOM 908 N N . ARG A 1 120 ? -11.219 -1.797 4.877 1.00 98.62 120 ARG A N 1
ATOM 909 C CA . ARG A 1 120 ? -12.529 -2.066 4.282 1.00 98.62 120 ARG A CA 1
ATOM 910 C C . ARG A 1 120 ? -13.295 -3.164 5.035 1.00 98.62 120 ARG A C 1
ATOM 912 O O . ARG A 1 120 ? -14.495 -3.010 5.266 1.00 98.62 120 ARG A O 1
ATOM 919 N N . GLN A 1 121 ? -12.653 -4.287 5.365 1.00 98.69 121 GLN A N 1
ATOM 920 C CA . GLN A 1 121 ? -13.326 -5.385 6.073 1.00 98.69 121 GLN A CA 1
ATOM 921 C C . GLN A 1 121 ? -13.714 -4.992 7.502 1.00 98.69 121 GLN A C 1
ATOM 923 O O . GLN A 1 121 ? -14.829 -5.296 7.933 1.00 98.69 121 GLN A O 1
ATOM 928 N N . ALA A 1 122 ? -12.843 -4.258 8.200 1.00 98.56 122 ALA A N 1
ATOM 929 C CA . ALA A 1 122 ? -13.159 -3.701 9.511 1.00 98.56 122 ALA A CA 1
ATOM 930 C C . ALA A 1 122 ? -14.342 -2.724 9.430 1.00 98.56 122 ALA A C 1
ATOM 932 O O . ALA A 1 122 ? -15.289 -2.856 10.199 1.00 98.56 122 ALA A O 1
ATOM 933 N N . ALA A 1 123 ? -14.346 -1.822 8.440 1.00 98.56 123 ALA A N 1
ATOM 934 C CA . ALA A 1 123 ? -15.428 -0.864 8.220 1.00 98.56 123 ALA A CA 1
ATOM 935 C C . ALA A 1 123 ? -16.787 -1.557 8.054 1.00 98.56 123 ALA A C 1
ATOM 937 O O . ALA A 1 123 ? -17.766 -1.164 8.678 1.00 98.56 123 ALA A O 1
ATOM 938 N N . LYS A 1 124 ? -16.839 -2.626 7.247 1.00 98.44 124 LYS A N 1
ATOM 939 C CA . LYS A 1 124 ? -18.063 -3.417 7.055 1.00 98.44 124 LYS A CA 1
ATOM 940 C C . LYS A 1 124 ? -18.529 -4.110 8.333 1.00 98.44 124 LYS A C 1
ATOM 942 O O . LYS A 1 124 ? -19.727 -4.216 8.540 1.00 98.44 124 LYS A O 1
ATOM 947 N N . THR A 1 125 ? -17.601 -4.652 9.118 1.00 98.19 125 THR A N 1
ATOM 948 C CA . THR A 1 125 ? -17.943 -5.467 10.295 1.00 98.19 125 THR A CA 1
ATOM 949 C C . THR A 1 125 ? -18.365 -4.608 11.481 1.00 98.19 125 THR A C 1
ATOM 951 O O . THR A 1 125 ? -19.198 -5.020 12.276 1.00 98.19 125 THR A O 1
ATOM 954 N N . LEU A 1 126 ? -17.797 -3.407 11.590 1.00 97.88 126 LEU A N 1
ATOM 955 C CA . LEU A 1 126 ? -18.056 -2.456 12.669 1.00 97.88 126 LEU A CA 1
ATOM 956 C C . LEU A 1 126 ? -19.110 -1.402 12.286 1.00 97.88 126 LEU A C 1
ATOM 958 O O . LEU A 1 126 ? -19.114 -0.315 12.863 1.00 97.88 126 LEU A O 1
ATOM 962 N N . ASP A 1 127 ? -19.937 -1.694 11.275 1.00 97.56 127 ASP A N 1
ATOM 963 C CA . ASP A 1 127 ? -21.022 -0.838 10.772 1.00 97.56 127 ASP A CA 1
ATOM 964 C C . ASP A 1 127 ? -20.605 0.625 10.523 1.00 97.56 127 ASP A C 1
ATOM 966 O O . ASP A 1 127 ? -21.327 1.581 10.822 1.00 97.56 127 ASP A O 1
ATOM 970 N N . LYS A 1 128 ? -19.406 0.818 9.961 1.00 98.06 128 LYS A N 1
ATOM 971 C CA . LYS A 1 128 ? -18.890 2.140 9.590 1.00 98.06 128 LYS A CA 1
ATOM 972 C C . LYS A 1 128 ? -19.545 2.636 8.299 1.00 98.06 128 LYS A C 1
ATOM 974 O O . LYS A 1 128 ? -20.158 1.882 7.542 1.00 98.06 128 LYS A O 1
ATOM 979 N N . GLY A 1 129 ? -19.427 3.940 8.052 1.00 97.19 129 GLY A N 1
ATOM 980 C CA . GLY A 1 129 ? -20.111 4.612 6.948 1.00 97.19 129 GLY A CA 1
ATOM 981 C C . GLY A 1 129 ? -19.796 4.014 5.571 1.00 97.19 129 GLY A C 1
ATOM 982 O O . GLY A 1 129 ? -18.678 3.577 5.295 1.00 97.19 129 GLY A O 1
ATOM 983 N N . THR A 1 130 ? -20.778 4.056 4.666 1.00 97.94 130 THR A N 1
ATOM 984 C CA . THR A 1 130 ? -20.629 3.551 3.288 1.00 97.94 130 THR A CA 1
ATOM 985 C C . THR A 1 130 ? -19.505 4.245 2.519 1.00 97.94 130 THR A C 1
ATOM 987 O O . THR A 1 130 ? -18.852 3.608 1.698 1.00 97.94 130 THR A O 1
ATOM 990 N N . ALA A 1 131 ? -19.224 5.514 2.832 1.00 98.25 131 ALA A N 1
ATOM 991 C CA . ALA A 1 131 ? -18.123 6.269 2.241 1.00 98.25 131 ALA A CA 1
ATOM 992 C C . ALA A 1 131 ? -16.752 5.615 2.494 1.00 98.25 131 ALA A C 1
ATOM 994 O O . ALA A 1 131 ? -15.963 5.483 1.561 1.00 98.25 131 ALA A O 1
ATOM 995 N N . ASP A 1 132 ? -16.485 5.135 3.712 1.00 97.69 132 ASP A N 1
ATOM 996 C CA . ASP A 1 132 ? -15.222 4.460 4.037 1.00 97.69 132 ASP A CA 1
ATOM 997 C C . ASP A 1 132 ? -15.138 3.090 3.354 1.00 97.69 132 ASP A C 1
ATOM 999 O O . ASP A 1 132 ? -14.125 2.724 2.755 1.00 97.69 132 ASP A O 1
ATOM 1003 N N . ILE A 1 133 ? -16.243 2.343 3.400 1.00 98.62 133 ILE A N 1
ATOM 1004 C CA . ILE A 1 133 ? -16.411 1.041 2.743 1.00 98.62 133 ILE A CA 1
ATOM 1005 C C . ILE A 1 133 ? -16.085 1.141 1.244 1.00 98.62 133 ILE A C 1
ATOM 1007 O O . ILE A 1 133 ? -15.414 0.256 0.705 1.00 98.62 133 ILE A O 1
ATOM 1011 N N . GLU A 1 134 ? -16.549 2.194 0.573 1.00 98.62 134 GLU A N 1
ATOM 1012 C CA . GLU A 1 134 ? -16.281 2.461 -0.842 1.00 98.62 134 GLU A CA 1
ATOM 1013 C C . GLU A 1 134 ? -14.858 2.972 -1.079 1.00 98.62 134 GLU A C 1
ATOM 1015 O O . GLU A 1 134 ? -14.170 2.464 -1.966 1.00 98.62 134 GLU A O 1
ATOM 1020 N N . LEU A 1 135 ? -14.384 3.927 -0.274 1.00 98.50 135 LEU A N 1
ATOM 1021 C CA . LEU A 1 135 ? -13.048 4.509 -0.396 1.00 98.50 135 LEU A CA 1
ATOM 1022 C C . LEU A 1 135 ? -11.960 3.438 -0.297 1.00 98.50 135 LEU A C 1
ATOM 1024 O O . LEU A 1 135 ? -11.144 3.284 -1.210 1.00 98.50 135 LEU A O 1
ATOM 1028 N N . TYR A 1 136 ? -11.958 2.677 0.796 1.00 98.56 136 TYR A N 1
ATOM 1029 C CA . TYR A 1 136 ? -10.957 1.641 1.028 1.00 98.56 136 TYR A CA 1
ATOM 1030 C C . TYR A 1 136 ? -11.178 0.425 0.128 1.00 98.56 136 TYR A C 1
ATOM 1032 O O . TYR A 1 136 ? -10.214 -0.221 -0.275 1.00 98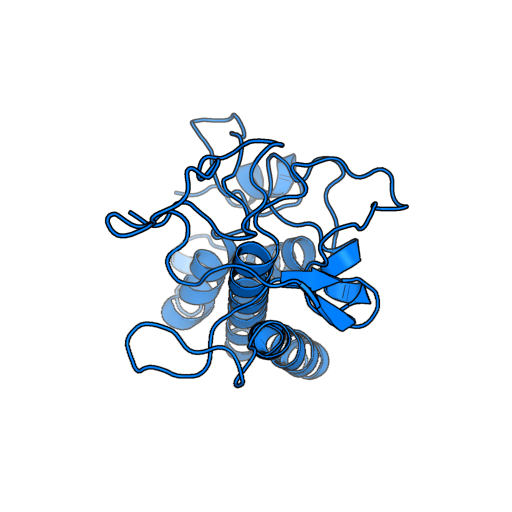.56 136 TYR A O 1
ATOM 1040 N N . GLY A 1 137 ? -12.421 0.164 -0.295 1.00 98.50 137 GLY A N 1
ATOM 1041 C CA . GLY A 1 137 ? -12.706 -0.800 -1.355 1.00 98.50 137 GLY A CA 1
ATOM 1042 C C . GLY A 1 137 ? -12.026 -0.438 -2.673 1.00 98.50 137 GLY A C 1
ATOM 1043 O O . GLY A 1 137 ? -11.312 -1.262 -3.242 1.00 98.50 137 GLY A O 1
ATOM 1044 N N . ASN A 1 138 ? -12.164 0.806 -3.122 1.00 98.38 138 ASN A N 1
ATOM 1045 C CA . ASN A 1 138 ? -11.546 1.272 -4.360 1.00 98.38 138 ASN A CA 1
ATOM 1046 C C . ASN A 1 138 ? -10.019 1.309 -4.259 1.00 98.38 138 ASN A C 1
ATOM 1048 O O . ASN A 1 138 ? -9.332 0.863 -5.179 1.00 98.38 138 ASN A O 1
ATOM 1052 N N . ARG A 1 139 ? -9.469 1.788 -3.136 1.00 98.12 139 ARG A N 1
ATOM 1053 C CA . ARG A 1 139 ? -8.015 1.807 -2.936 1.00 98.12 139 ARG A CA 1
ATOM 1054 C C . ARG A 1 139 ? -7.422 0.400 -2.825 1.00 98.12 139 ARG A C 1
ATOM 1056 O O . ARG A 1 139 ? -6.344 0.165 -3.364 1.00 98.12 139 ARG A O 1
ATOM 1063 N N . SER A 1 140 ? -8.149 -0.564 -2.251 1.00 98.00 140 SER A N 1
ATOM 1064 C CA . SER A 1 140 ? -7.709 -1.965 -2.207 1.00 98.00 140 SER A CA 1
ATOM 1065 C C . SER A 1 140 ? -7.536 -2.603 -3.587 1.00 98.00 140 SER A C 1
ATOM 1067 O O . SER A 1 140 ? -6.810 -3.578 -3.716 1.00 98.00 140 SER A O 1
ATOM 1069 N N . MET A 1 141 ? -8.124 -2.030 -4.642 1.00 97.94 141 MET A N 1
ATOM 1070 C CA . MET A 1 141 ? -7.897 -2.465 -6.024 1.00 97.94 141 MET A CA 1
ATOM 1071 C C . MET A 1 141 ? -6.624 -1.874 -6.648 1.00 97.94 141 MET A C 1
ATOM 1073 O O . MET A 1 141 ? -6.320 -2.160 -7.807 1.00 97.94 141 MET A O 1
ATOM 1077 N N . GLY A 1 142 ? -5.848 -1.073 -5.909 1.00 95.88 142 GLY A N 1
ATOM 1078 C CA . GLY A 1 142 ? -4.623 -0.437 -6.398 1.00 95.88 142 GLY A CA 1
ATOM 1079 C C . GLY A 1 142 ? -3.552 -1.425 -6.875 1.00 95.88 142 GLY A C 1
ATOM 1080 O O . GLY A 1 142 ? -2.783 -1.085 -7.772 1.00 95.88 142 GLY A O 1
ATOM 1081 N N . PHE A 1 143 ? -3.562 -2.680 -6.399 1.00 95.56 143 PHE A N 1
ATOM 1082 C CA . PHE A 1 143 ? -2.676 -3.740 -6.909 1.00 95.56 143 PHE A CA 1
ATOM 1083 C C . PHE A 1 143 ? -2.809 -3.950 -8.428 1.00 95.56 143 PHE A C 1
ATOM 1085 O O . PHE A 1 143 ? -1.830 -4.254 -9.104 1.00 95.56 143 PHE A O 1
ATOM 1092 N N . THR A 1 144 ? -4.001 -3.729 -8.993 1.00 97.19 144 THR A N 1
ATOM 1093 C CA . THR A 1 144 ? -4.240 -3.859 -10.440 1.00 97.19 144 THR A CA 1
ATOM 1094 C C . THR A 1 144 ? -3.484 -2.811 -11.251 1.00 97.19 144 THR A C 1
ATOM 1096 O O . THR A 1 144 ? -3.173 -3.043 -12.415 1.00 97.19 144 THR A O 1
ATOM 1099 N N . LYS A 1 145 ? -3.136 -1.665 -10.647 1.00 97.19 145 LYS A N 1
ATOM 1100 C CA . LYS A 1 145 ? -2.406 -0.595 -11.336 1.00 97.19 145 LYS A CA 1
ATOM 1101 C C . LYS A 1 145 ? -0.956 -0.964 -11.612 1.00 97.19 145 LYS A C 1
ATOM 1103 O O . LYS A 1 145 ? -0.381 -0.402 -12.535 1.00 97.19 145 LYS A O 1
ATOM 1108 N N . VAL A 1 146 ? -0.371 -1.877 -10.841 1.00 97.12 146 VAL A N 1
ATOM 1109 C CA . VAL A 1 146 ? 1.007 -2.348 -11.048 1.00 97.12 146 VAL A CA 1
ATOM 1110 C C . VAL A 1 146 ? 1.070 -3.656 -11.834 1.00 97.12 146 VAL A C 1
ATOM 1112 O O . VAL A 1 146 ? 2.160 -4.141 -12.094 1.00 97.12 146 VAL A O 1
ATOM 1115 N N . TRP A 1 147 ? -0.063 -4.221 -12.254 1.00 97.62 147 TRP A N 1
ATOM 1116 C CA . TRP A 1 147 ? -0.105 -5.436 -13.066 1.00 97.62 147 TRP A CA 1
ATOM 1117 C C . TRP A 1 147 ? 0.052 -5.117 -14.557 1.00 97.62 147 TRP A C 1
ATOM 1119 O O . TRP A 1 147 ? -0.825 -4.488 -15.152 1.00 97.62 147 TRP A O 1
ATOM 1129 N N . ASP A 1 148 ? 1.147 -5.567 -15.170 1.00 97.88 148 ASP A N 1
ATOM 1130 C CA . ASP A 1 148 ? 1.363 -5.470 -16.613 1.00 97.88 148 ASP A CA 1
ATOM 1131 C C . ASP A 1 148 ? 1.061 -6.823 -17.281 1.00 97.88 148 ASP A C 1
ATOM 1133 O O . ASP A 1 148 ? 1.868 -7.750 -17.168 1.00 97.88 148 ASP A O 1
ATOM 1137 N N . PRO A 1 149 ? -0.075 -6.966 -17.996 1.00 97.75 149 PRO A N 1
ATOM 1138 C CA . PRO A 1 149 ? -0.449 -8.217 -18.653 1.00 97.75 149 PRO A CA 1
ATOM 1139 C C . PRO A 1 149 ? 0.467 -8.585 -19.831 1.00 97.75 149 PRO A C 1
ATOM 1141 O O . PRO A 1 149 ? 0.377 -9.704 -20.331 1.00 97.75 149 PRO A O 1
ATOM 1144 N N . THR A 1 150 ? 1.300 -7.654 -20.310 1.00 97.75 150 THR A N 1
ATOM 1145 C CA . THR A 1 150 ? 2.141 -7.841 -21.501 1.00 97.75 150 THR A CA 1
ATOM 1146 C C . THR A 1 150 ? 3.503 -8.449 -21.186 1.00 97.75 150 THR A C 1
ATOM 1148 O O . THR A 1 150 ? 4.154 -8.982 -22.084 1.00 97.75 150 THR A O 1
ATOM 1151 N N . VAL A 1 151 ? 3.931 -8.406 -19.921 1.00 97.81 151 VAL A N 1
ATOM 1152 C CA . VAL A 1 151 ? 5.186 -9.025 -19.488 1.00 97.81 151 VAL A CA 1
ATOM 1153 C C . VAL A 1 151 ? 5.021 -10.538 -19.471 1.00 97.81 151 VAL A C 1
ATOM 1155 O O . VAL A 1 151 ? 4.036 -11.061 -18.948 1.00 97.81 151 VAL A O 1
ATOM 1158 N N . THR A 1 152 ? 6.001 -11.243 -20.029 1.00 96.94 152 THR A N 1
ATOM 1159 C CA . THR A 1 152 ? 6.032 -12.706 -20.078 1.00 96.94 152 THR A CA 1
ATOM 1160 C C . THR A 1 152 ? 7.334 -13.235 -19.499 1.00 96.94 152 THR A C 1
ATOM 1162 O O . THR A 1 152 ? 8.398 -12.717 -19.832 1.00 96.94 152 THR A O 1
ATOM 1165 N N . SER A 1 153 ? 7.256 -14.282 -18.683 1.00 94.94 153 SER A N 1
ATOM 1166 C CA . SER A 1 153 ? 8.410 -14.998 -18.135 1.00 94.94 153 SER A CA 1
ATOM 1167 C C . SER A 1 153 ? 8.011 -16.437 -17.821 1.00 94.94 153 SER A C 1
ATOM 1169 O O . SER A 1 153 ? 6.867 -16.687 -17.443 1.00 94.94 153 SER A O 1
ATOM 1171 N N . ASP A 1 154 ? 8.928 -17.378 -18.046 1.00 93.06 154 ASP A N 1
ATOM 1172 C CA . ASP A 1 154 ? 8.744 -18.818 -17.806 1.00 93.06 154 ASP A CA 1
ATOM 1173 C C . ASP A 1 154 ? 7.435 -19.410 -18.382 1.00 93.06 154 ASP A C 1
ATOM 1175 O O . ASP A 1 154 ? 6.754 -20.231 -17.778 1.00 93.06 154 ASP A O 1
ATOM 1179 N N . GLY A 1 155 ? 7.023 -18.940 -19.566 1.00 95.81 155 GLY A N 1
ATOM 1180 C CA . GLY A 1 155 ? 5.790 -19.389 -20.228 1.00 95.81 155 GLY A CA 1
ATOM 1181 C C . GLY A 1 155 ? 4.485 -18.804 -19.666 1.00 95.81 155 GLY A C 1
ATOM 1182 O O . GLY A 1 155 ? 3.418 -19.095 -20.206 1.00 95.81 155 GLY A O 1
ATOM 1183 N N . PHE A 1 156 ? 4.547 -17.945 -18.646 1.00 96.69 156 PHE A N 1
ATOM 1184 C CA . PHE A 1 156 ? 3.401 -17.222 -18.091 1.00 96.69 156 PHE A CA 1
ATOM 1185 C C . PHE A 1 156 ? 3.341 -15.782 -18.609 1.00 96.69 156 PHE A C 1
ATOM 1187 O O . PHE A 1 156 ? 4.335 -15.220 -19.072 1.00 96.69 156 PHE A O 1
ATOM 1194 N N . SER A 1 157 ? 2.153 -15.178 -18.556 1.00 97.31 157 SER A N 1
ATOM 1195 C CA . SER A 1 157 ? 1.907 -13.789 -18.959 1.00 97.31 157 SER A CA 1
ATOM 1196 C C . SER A 1 157 ? 1.216 -13.028 -17.841 1.00 97.31 157 SER A C 1
ATOM 1198 O O . SER A 1 157 ? 0.323 -13.560 -17.181 1.00 97.31 157 SER A O 1
ATOM 1200 N N . GLY A 1 158 ? 1.592 -11.767 -17.686 1.00 97.06 158 GLY A N 1
ATOM 1201 C CA . GLY A 1 158 ? 1.115 -10.920 -16.613 1.00 97.06 158 GLY A CA 1
ATOM 1202 C C . GLY A 1 158 ? 2.005 -11.006 -15.388 1.00 97.06 158 GLY A C 1
ATOM 1203 O O . GLY A 1 158 ? 2.075 -12.037 -14.724 1.00 97.06 158 GLY A O 1
ATOM 1204 N N . PHE A 1 159 ? 2.671 -9.898 -15.083 1.00 97.31 159 PHE A N 1
ATOM 1205 C CA . PHE A 1 159 ? 3.491 -9.764 -13.887 1.00 97.31 159 PHE A CA 1
ATOM 1206 C C . PHE A 1 159 ? 3.300 -8.381 -13.280 1.00 97.31 159 PHE A C 1
ATOM 1208 O O . PHE A 1 159 ? 3.014 -7.404 -13.976 1.00 97.31 159 PHE A O 1
ATOM 1215 N N . ALA A 1 160 ? 3.478 -8.285 -11.965 1.00 96.88 160 ALA A N 1
ATOM 1216 C CA . ALA A 1 160 ? 3.606 -6.987 -11.324 1.00 96.88 160 ALA A CA 1
ATOM 1217 C C . ALA A 1 160 ? 4.861 -6.283 -11.859 1.00 96.88 160 ALA A C 1
ATOM 1219 O O . ALA A 1 160 ? 5.877 -6.928 -12.109 1.00 96.88 160 ALA A O 1
ATOM 1220 N N . GLN A 1 161 ? 4.797 -4.967 -12.027 1.00 97.44 161 GLN A N 1
ATOM 1221 C CA . GLN A 1 161 ? 5.863 -4.121 -12.550 1.00 97.44 161 GLN A CA 1
ATOM 1222 C C . GLN A 1 161 ? 5.857 -2.776 -11.822 1.00 97.44 161 GLN A C 1
ATOM 1224 O O . GLN A 1 161 ? 4.819 -2.297 -11.357 1.00 97.44 161 GLN A O 1
ATOM 1229 N N . ARG A 1 162 ? 7.019 -2.124 -11.745 1.00 96.31 162 ARG A N 1
ATOM 1230 C CA . ARG A 1 162 ? 7.090 -0.745 -11.248 1.00 96.31 162 ARG A CA 1
ATOM 1231 C C . ARG A 1 162 ? 6.406 0.207 -12.224 1.00 96.31 162 ARG A C 1
ATOM 1233 O O . ARG A 1 162 ? 6.246 -0.085 -13.408 1.00 96.31 162 ARG A O 1
ATOM 1240 N N . ARG A 1 163 ? 6.061 1.398 -11.741 1.00 97.00 163 ARG A N 1
ATOM 1241 C CA . ARG A 1 163 ? 5.500 2.467 -12.570 1.00 97.00 163 ARG A CA 1
ATOM 1242 C C . ARG A 1 163 ? 6.136 3.808 -12.284 1.00 97.00 163 ARG A C 1
ATOM 1244 O O . ARG A 1 163 ? 6.430 4.117 -11.138 1.00 97.00 163 ARG A O 1
ATOM 1251 N N . PHE A 1 164 ? 6.306 4.613 -13.318 1.00 97.44 164 PHE A N 1
ATOM 1252 C CA . PHE A 1 164 ? 6.702 6.012 -13.193 1.00 97.44 164 PHE A CA 1
ATOM 1253 C C . PHE A 1 164 ? 5.506 6.891 -12.801 1.00 97.44 164 PHE A C 1
ATOM 1255 O O . PHE A 1 164 ? 4.368 6.495 -13.045 1.00 97.44 164 PHE A O 1
ATOM 1262 N N . PRO A 1 165 ? 5.718 8.125 -12.303 1.00 97.31 165 PRO A N 1
ATOM 1263 C CA . PRO A 1 165 ? 4.629 9.044 -11.953 1.00 97.31 165 PRO A CA 1
ATOM 1264 C C . PRO A 1 165 ? 3.718 9.393 -13.136 1.00 97.31 165 PRO A C 1
ATOM 1266 O O . PRO A 1 165 ? 2.556 9.739 -12.948 1.00 97.31 165 PRO A O 1
ATOM 1269 N N . ASN A 1 166 ? 4.232 9.285 -14.366 1.00 96.94 166 ASN A N 1
ATOM 1270 C CA . ASN A 1 166 ? 3.462 9.493 -15.594 1.00 96.94 166 ASN A CA 1
ATOM 1271 C C . ASN A 1 166 ? 2.538 8.303 -15.950 1.00 96.94 166 ASN A C 1
ATOM 1273 O O . ASN A 1 166 ? 1.867 8.348 -16.977 1.00 96.94 166 ASN A O 1
ATOM 1277 N N . GLY A 1 167 ? 2.517 7.233 -15.143 1.00 96.50 167 GLY A N 1
ATOM 1278 C CA . GLY A 1 167 ? 1.679 6.048 -15.339 1.00 96.50 167 GLY A CA 1
ATOM 1279 C C . GLY A 1 167 ? 2.261 4.972 -16.256 1.00 96.50 167 GLY A C 1
ATOM 1280 O O . GLY A 1 167 ? 1.657 3.906 -16.372 1.00 96.50 167 GLY A O 1
ATOM 1281 N N . THR A 1 168 ? 3.412 5.212 -16.888 1.00 97.75 168 THR A N 1
ATOM 1282 C CA . THR A 1 168 ? 4.091 4.207 -17.722 1.00 97.75 168 THR A CA 1
ATOM 1283 C C . THR A 1 168 ? 4.793 3.159 -16.861 1.00 97.75 168 THR A C 1
ATOM 1285 O O . THR A 1 168 ? 5.246 3.454 -15.751 1.00 97.75 168 THR A O 1
ATOM 1288 N N . PHE A 1 169 ? 4.866 1.923 -17.358 1.00 97.88 169 PHE A N 1
ATOM 1289 C CA . PHE A 1 169 ? 5.578 0.850 -16.671 1.00 97.88 169 PHE A CA 1
ATOM 1290 C C . PHE A 1 169 ? 7.092 1.054 -16.754 1.00 97.88 169 PHE A C 1
ATOM 1292 O O . PHE A 1 169 ? 7.639 1.431 -17.790 1.00 97.88 169 PHE A O 1
ATOM 1299 N N . ALA A 1 170 ? 7.758 0.789 -15.635 1.00 96.06 170 ALA A N 1
ATOM 1300 C CA . ALA A 1 170 ? 9.198 0.658 -15.536 1.00 96.06 170 ALA A CA 1
ATOM 1301 C C . ALA A 1 170 ? 9.501 -0.835 -15.412 1.00 96.06 170 ALA A C 1
ATOM 1303 O O . ALA A 1 170 ? 9.148 -1.455 -14.408 1.00 96.06 170 ALA A O 1
ATOM 1304 N N . PHE A 1 171 ? 10.117 -1.400 -16.451 1.00 95.56 171 PHE A N 1
ATOM 1305 C CA . PHE A 1 171 ? 10.356 -2.834 -16.521 1.00 95.56 171 PHE A CA 1
ATOM 1306 C C . PHE A 1 171 ? 11.219 -3.323 -15.348 1.00 95.56 171 PHE A C 1
ATOM 1308 O O . PHE A 1 171 ? 12.216 -2.701 -14.964 1.00 95.56 171 PHE A O 1
ATOM 1315 N N . SER A 1 172 ? 10.816 -4.461 -14.806 1.00 94.00 172 SER A N 1
ATOM 1316 C CA . SER A 1 172 ? 11.507 -5.237 -13.792 1.00 94.00 172 SER A CA 1
ATOM 1317 C C . SER A 1 172 ? 11.471 -6.703 -14.238 1.00 94.00 172 SER A C 1
ATOM 1319 O O . SER A 1 172 ? 10.369 -7.226 -14.439 1.00 94.00 172 SER A O 1
ATOM 1321 N N . PRO A 1 173 ? 12.628 -7.370 -14.412 1.00 93.06 173 PRO A N 1
ATOM 1322 C CA . PRO A 1 173 ? 12.659 -8.777 -14.799 1.00 93.06 173 PRO A CA 1
ATOM 1323 C C . PRO A 1 173 ? 11.899 -9.627 -13.765 1.00 93.06 173 PRO A C 1
ATOM 1325 O O . PRO A 1 173 ? 12.180 -9.490 -12.574 1.00 93.06 173 PRO A O 1
ATOM 1328 N N . PRO A 1 174 ? 10.919 -10.463 -14.161 1.00 93.38 174 PRO A N 1
ATOM 1329 C CA . PRO A 1 174 ? 10.166 -11.278 -13.201 1.00 93.38 174 PRO A CA 1
ATOM 1330 C C . PRO A 1 174 ? 11.000 -12.323 -12.450 1.00 93.38 174 PRO A C 1
ATOM 1332 O O . PRO A 1 174 ? 10.586 -12.797 -11.399 1.00 93.38 174 PRO A O 1
ATOM 1335 N N . ASP A 1 175 ? 12.144 -12.695 -13.011 1.00 91.62 175 ASP A N 1
ATOM 1336 C CA . ASP A 1 175 ? 13.143 -13.598 -12.446 1.00 91.62 175 ASP A CA 1
ATOM 1337 C C . ASP A 1 175 ? 14.208 -12.871 -11.615 1.00 91.62 175 ASP A C 1
ATOM 1339 O O . ASP A 1 175 ? 15.061 -13.536 -11.025 1.00 91.62 175 ASP A O 1
ATOM 1343 N N . ALA A 1 176 ? 14.162 -11.535 -11.538 1.00 90.88 176 ALA A N 1
ATOM 1344 C CA . ALA A 1 176 ? 15.121 -10.769 -10.759 1.00 90.88 176 ALA A CA 1
ATOM 1345 C C . ALA A 1 176 ? 15.111 -11.230 -9.296 1.00 90.88 176 ALA A C 1
ATOM 1347 O O . ALA A 1 176 ? 14.049 -11.391 -8.694 1.00 90.88 176 ALA A O 1
ATOM 1348 N N . CYS A 1 177 ? 16.298 -11.401 -8.720 1.00 87.00 177 CYS A N 1
ATOM 1349 C CA . CYS A 1 177 ? 16.516 -11.902 -7.366 1.00 87.00 177 CYS A CA 1
ATOM 1350 C C . CYS A 1 177 ? 16.146 -13.368 -7.135 1.00 87.00 177 CYS A C 1
ATOM 1352 O O . CYS A 1 177 ? 16.110 -13.795 -5.987 1.00 87.00 177 CYS A O 1
ATOM 1354 N N . SER A 1 178 ? 15.902 -14.149 -8.186 1.00 87.62 178 SER A N 1
ATOM 1355 C CA . SER A 1 178 ? 15.664 -15.590 -8.071 1.00 87.62 178 SER A CA 1
ATOM 1356 C C . SER A 1 178 ? 16.954 -16.411 -8.251 1.00 87.62 178 SER A C 1
ATOM 1358 O O . SER A 1 178 ? 17.944 -15.912 -8.791 1.00 87.62 178 SER A O 1
ATOM 1360 N N . PRO A 1 179 ? 16.963 -17.710 -7.891 1.00 87.75 179 PRO A N 1
ATOM 1361 C CA . PRO A 1 179 ? 18.099 -18.597 -8.163 1.00 87.75 179 PRO A CA 1
ATOM 1362 C C . PRO A 1 179 ? 18.463 -18.766 -9.648 1.00 87.75 179 PRO A C 1
ATOM 1364 O O . PRO A 1 179 ? 19.548 -19.263 -9.948 1.00 87.75 179 PRO A O 1
ATOM 1367 N N . VAL A 1 180 ? 17.559 -18.411 -10.569 1.00 88.69 180 VAL A N 1
ATOM 1368 C CA . VAL A 1 180 ? 17.767 -18.505 -12.026 1.00 88.69 180 VAL A CA 1
ATOM 1369 C C . VAL A 1 180 ? 18.085 -17.155 -12.671 1.00 88.69 180 VAL A C 1
ATOM 1371 O O . VAL A 1 180 ? 18.252 -17.095 -13.888 1.00 88.69 180 VAL A O 1
ATOM 1374 N N . ASP A 1 181 ? 18.199 -16.095 -11.869 1.00 89.25 181 ASP A N 1
ATOM 1375 C CA . ASP A 1 181 ? 18.526 -14.753 -12.332 1.00 89.25 181 ASP A CA 1
ATOM 1376 C C . ASP A 1 181 ? 19.926 -14.714 -12.976 1.00 89.25 181 ASP A C 1
ATOM 1378 O O . ASP A 1 181 ? 20.930 -15.004 -12.311 1.00 89.25 181 ASP A O 1
ATOM 1382 N N . PRO A 1 182 ? 20.040 -14.364 -14.269 1.00 88.94 182 PRO A N 1
ATOM 1383 C CA . PRO A 1 182 ? 21.333 -14.286 -14.936 1.00 88.94 182 PRO A CA 1
ATOM 1384 C C . PRO A 1 182 ? 22.122 -13.021 -14.567 1.00 88.94 182 PRO A C 1
ATOM 1386 O O . PRO A 1 182 ? 23.302 -12.922 -14.916 1.00 88.94 182 PRO A O 1
ATOM 1389 N N . THR A 1 183 ? 21.492 -12.039 -13.913 1.00 88.69 183 THR A N 1
ATOM 1390 C CA . THR A 1 183 ? 22.077 -10.727 -13.628 1.00 88.69 183 THR A CA 1
ATOM 1391 C C . THR A 1 183 ? 22.186 -10.497 -12.119 1.00 88.69 183 THR A C 1
ATOM 1393 O O . THR A 1 183 ? 21.245 -10.736 -11.379 1.00 88.69 183 THR A O 1
ATOM 1396 N N . PRO A 1 184 ? 23.316 -9.995 -11.597 1.00 84.31 184 PRO A N 1
ATOM 1397 C CA . PRO A 1 184 ? 23.382 -9.607 -10.192 1.00 84.31 184 PRO A CA 1
ATOM 1398 C C . PRO A 1 184 ? 22.524 -8.365 -9.908 1.00 84.31 184 PRO A C 1
ATOM 1400 O O . PRO A 1 184 ? 22.754 -7.301 -10.488 1.00 84.31 184 PRO A O 1
ATOM 1403 N N . HIS A 1 185 ? 21.595 -8.477 -8.959 1.00 84.94 185 HIS A N 1
ATOM 1404 C CA . HIS A 1 185 ? 20.786 -7.367 -8.454 1.00 84.94 185 HIS A CA 1
ATOM 1405 C C . HIS A 1 185 ? 21.010 -7.149 -6.955 1.00 84.94 185 HIS A C 1
ATOM 1407 O O . HIS A 1 185 ? 21.297 -8.087 -6.208 1.00 84.94 185 HIS A O 1
ATOM 1413 N N . SER A 1 186 ? 20.842 -5.906 -6.489 1.00 82.19 186 SER A N 1
ATOM 1414 C CA . SER A 1 186 ? 20.699 -5.663 -5.053 1.00 82.19 186 SER A CA 1
ATOM 1415 C C . SER A 1 186 ? 19.270 -5.979 -4.645 1.00 82.19 186 SER A C 1
ATOM 1417 O O . SER A 1 186 ? 18.342 -5.190 -4.823 1.00 82.19 186 SER A O 1
ATOM 1419 N N . CYS A 1 187 ? 19.095 -7.200 -4.167 1.00 79.00 187 CYS A N 1
ATOM 1420 C CA . CYS A 1 187 ? 17.797 -7.732 -3.780 1.00 79.00 187 CYS A CA 1
ATOM 1421 C C . CYS A 1 187 ? 17.431 -7.337 -2.356 1.00 79.00 187 CYS A C 1
ATOM 1423 O O . CYS A 1 187 ? 16.253 -7.285 -2.012 1.00 79.00 187 CYS A O 1
ATOM 1425 N N . ALA A 1 188 ? 18.439 -6.990 -1.557 1.00 81.88 188 ALA A N 1
ATOM 1426 C CA . ALA A 1 188 ? 18.266 -6.681 -0.159 1.00 81.88 188 ALA A CA 1
ATOM 1427 C C . ALA A 1 188 ? 17.614 -5.321 0.090 1.00 81.88 188 ALA A C 1
ATOM 1429 O O . ALA A 1 188 ? 17.485 -4.459 -0.787 1.00 81.88 188 ALA A O 1
ATOM 1430 N N . ARG A 1 189 ? 17.211 -5.106 1.343 1.00 84.19 189 ARG A N 1
ATOM 1431 C CA . ARG A 1 189 ? 16.774 -3.797 1.829 1.00 84.19 189 ARG A CA 1
ATOM 1432 C C . ARG A 1 189 ? 17.933 -2.786 1.785 1.00 84.19 189 ARG A C 1
ATOM 1434 O O . ARG A 1 189 ? 18.655 -2.617 2.766 1.00 84.19 189 ARG A O 1
ATOM 1441 N N . GLY A 1 190 ? 18.053 -2.064 0.676 1.00 83.00 190 GLY A N 1
ATOM 1442 C CA . GLY A 1 190 ? 19.055 -1.018 0.460 1.00 83.00 190 GLY A CA 1
ATOM 1443 C C . GLY A 1 190 ? 18.576 0.071 -0.500 1.00 83.00 190 GLY A C 1
ATOM 1444 O O . GLY A 1 190 ? 17.503 -0.040 -1.096 1.00 83.00 190 GLY A O 1
ATOM 1445 N N . THR A 1 191 ? 19.350 1.154 -0.622 1.00 84.94 191 THR A N 1
ATOM 1446 C CA . THR A 1 191 ? 19.094 2.249 -1.585 1.00 84.94 191 THR A CA 1
ATOM 1447 C C . THR A 1 191 ? 19.471 1.877 -3.019 1.00 84.94 191 THR A C 1
ATOM 1449 O O . THR A 1 191 ? 19.183 2.617 -3.951 1.00 84.94 191 THR A O 1
ATOM 1452 N N . ASP A 1 192 ? 20.149 0.751 -3.184 1.00 84.94 192 ASP A N 1
ATOM 1453 C CA . ASP A 1 192 ? 20.623 0.165 -4.429 1.00 84.94 192 ASP A CA 1
ATOM 1454 C C . ASP A 1 192 ? 19.652 -0.875 -5.016 1.00 84.94 192 ASP A C 1
ATOM 1456 O O . ASP A 1 192 ? 19.875 -1.340 -6.135 1.00 84.94 192 ASP A O 1
ATOM 1460 N N . ASN A 1 193 ? 18.548 -1.202 -4.325 1.00 87.62 193 ASN A N 1
ATOM 1461 C CA . ASN A 1 193 ? 17.481 -2.028 -4.895 1.00 87.62 193 ASN A CA 1
ATOM 1462 C C . ASN A 1 193 ? 16.792 -1.276 -6.038 1.00 87.62 193 ASN A C 1
ATOM 1464 O O . ASN A 1 193 ? 16.045 -0.318 -5.833 1.00 87.62 193 ASN A O 1
ATOM 1468 N N . ASN A 1 194 ? 17.047 -1.751 -7.253 1.00 86.69 194 ASN A N 1
ATOM 1469 C CA . ASN A 1 194 ? 16.557 -1.173 -8.496 1.00 86.69 194 ASN A CA 1
ATOM 1470 C C . ASN A 1 194 ? 15.551 -2.080 -9.218 1.00 86.69 194 ASN A C 1
ATOM 1472 O O . ASN A 1 194 ? 15.223 -1.799 -10.370 1.00 86.69 194 ASN A O 1
ATOM 1476 N N . VAL A 1 195 ? 15.079 -3.146 -8.565 1.00 90.19 195 VAL A N 1
ATOM 1477 C CA . VAL A 1 195 ? 14.131 -4.120 -9.129 1.00 90.19 195 VAL A CA 1
ATOM 1478 C C . VAL A 1 195 ? 12.692 -3.805 -8.736 1.00 90.19 195 VAL A C 1
ATOM 1480 O O . VAL A 1 195 ? 11.771 -4.118 -9.483 1.00 90.19 195 VAL A O 1
ATOM 1483 N N . GLY A 1 196 ? 12.470 -3.116 -7.613 1.00 89.69 196 GLY A N 1
ATOM 1484 C CA . GLY A 1 196 ? 11.123 -2.725 -7.186 1.00 89.69 196 GLY A CA 1
ATOM 1485 C C . GLY A 1 196 ? 10.330 -3.803 -6.457 1.00 89.69 196 GLY A C 1
ATOM 1486 O O . GLY A 1 196 ? 9.152 -3.576 -6.171 1.00 89.69 196 GLY A O 1
ATOM 1487 N N . PHE A 1 197 ? 10.986 -4.904 -6.088 1.00 90.81 197 PHE A N 1
ATOM 1488 C CA . PHE A 1 197 ? 10.421 -6.017 -5.331 1.00 90.81 197 PHE A CA 1
ATOM 1489 C C . PHE A 1 197 ? 11.251 -6.338 -4.087 1.00 90.81 197 PHE A C 1
ATOM 1491 O O . PHE A 1 197 ? 12.457 -6.067 -4.060 1.00 90.81 197 PHE A O 1
ATOM 1498 N N . TYR A 1 198 ? 10.597 -6.886 -3.056 1.00 84.62 198 TYR A N 1
ATOM 1499 C CA . TYR A 1 198 ? 11.292 -7.536 -1.938 1.00 84.62 198 TYR A CA 1
ATOM 1500 C C . TYR A 1 198 ? 12.141 -8.711 -2.429 1.00 84.62 198 TYR A C 1
ATOM 1502 O O . TYR A 1 198 ? 11.906 -9.227 -3.520 1.00 84.62 198 TYR A O 1
ATOM 1510 N N . GLU A 1 199 ? 13.106 -9.124 -1.604 1.00 69.12 199 GLU A N 1
ATOM 1511 C CA . GLU A 1 199 ? 13.909 -10.327 -1.826 1.00 69.12 199 GLU A CA 1
ATOM 1512 C C . GLU A 1 199 ? 12.995 -11.502 -2.213 1.00 69.12 199 GLU A C 1
ATOM 1514 O O . GLU A 1 199 ? 12.096 -11.877 -1.458 1.00 69.12 199 GLU A O 1
ATOM 1519 N N . CYS A 1 200 ? 13.205 -12.061 -3.405 1.00 53.50 200 CYS A N 1
ATOM 1520 C CA . CYS A 1 200 ? 12.633 -13.343 -3.783 1.00 53.50 200 CYS A CA 1
ATOM 1521 C C . CYS A 1 200 ? 13.541 -14.419 -3.172 1.00 53.50 200 CYS A C 1
ATOM 1523 O O . CYS A 1 200 ? 14.700 -14.521 -3.559 1.00 53.50 200 CYS A O 1
ATOM 1525 N N . MET A 1 201 ? 13.060 -15.159 -2.170 1.00 36.75 201 MET A N 1
ATOM 1526 C CA . MET A 1 201 ? 13.761 -16.350 -1.666 1.00 36.75 201 MET A CA 1
ATOM 1527 C C . MET A 1 201 ? 13.314 -17.597 -2.418 1.00 36.75 201 MET A C 1
ATOM 1529 O O . MET A 1 201 ? 12.089 -17.731 -2.637 1.00 36.75 201 MET A O 1
#

pLDDT: mean 90.07, std 12.21, range [35.84, 98.69]

Sequence (201 aa):
MLDFNIEIGITGYIPECRANTKAGYVQGGSDGMPILGDFAVKYAAHAEELGVPTDDLYQALVDTATNTPPNWYEVGRQNTAWIMFGYIPTAWVDPSGATGLPTREASRSLEYALGDFAVRQAAKTLDKGTADIELYGNRSMGFTKVWDPTVTSDGFSGFAQRRFPNGTFAFSPPDACSPVDPTPHSCARGTDNNVGFYECM

Radius of gyration: 17.66 Å; chains: 1; bounding box: 44×36×48 Å